Protein AF-A0AAV7IWN3-F1 (afdb_monomer_lite)

pLDDT: mean 72.33, std 17.69, range [32.44, 98.56]

Organism: Cotesia glomerata (NCBI:txid32391)

Sequence (329 aa):
MGDSEKKKQEDALGTITQPAKCRACYHVMLSSDIVHCIKCSSGYHPLCAKNAGKLTNGAIQKCCGPKKNATVDDIKELLGRLRADINIDLQKTAENLRGSFEEATAKLGARIGAVEEKNTLIEKKVDDCQKNLEICTDSINVIGKKMQSLTSTEPNSQYACILAEVEERENRRKNVMVFDLAESTAATNAERVAHDNKAISNICAALDLSSAGFRSYRIELCADAGVLTLEERRSCAAILFVKNLFRGFVDCSKMLETVPINVPSRINRTKLLLRPKVSRTNFSQSSPLHRLIAVCNQIDQNGNCEVDILAYNQPLTSGVLASMITQYR

Radius of gyration: 53.12 Å; chains: 1; bounding box: 106×38×157 Å

Secondary structure (DSSP, 8-state):
--HHHHHHHHHTS----SPPBPTTT-PBPB-SSSEE-TTT--EE-TTTTTTTT-EETTEE-------TT--HHHHHHHHHHHHHHHHHHHHHHHHHHHHHHHHHHHHHHHHHHHHHHHHHHHHHHHHHHHHHHHHHHHHHHHHHHHHHHHHHS---HHHHHHHHHHHHHHHHTTPPP--SPPPP--SSHHHHHHHHHHHHHHHHHHTT--TTHHHHHHHHHHHHTT---HHHHHHHHHHHHHHHHHTT----HHHHHHS-EE--SS--SS--S-EEPPPSSHHHHTSHHHHHHHHHHHHHHTS-----TTGGGS--SSTTHHHHHHT--

Structure (mmCIF, N/CA/C/O backbone):
data_AF-A0AAV7IWN3-F1
#
_entry.id   AF-A0AAV7IWN3-F1
#
loop_
_atom_site.group_PDB
_atom_site.id
_atom_site.type_symbol
_atom_site.label_atom_id
_atom_site.label_alt_id
_atom_site.label_comp_id
_atom_site.label_asym_id
_atom_site.label_entity_id
_atom_site.label_seq_id
_atom_site.pdbx_PDB_ins_code
_atom_site.Cartn_x
_atom_site.Cartn_y
_atom_site.Cartn_z
_atom_site.occupancy
_atom_site.B_iso_or_equiv
_atom_site.auth_seq_id
_atom_site.auth_comp_id
_atom_site.auth_asym_id
_atom_site.auth_atom_id
_atom_site.pdbx_PDB_model_num
ATOM 1 N N . MET A 1 1 ? 9.557 2.034 -30.055 1.00 50.44 1 MET A N 1
ATOM 2 C CA . MET A 1 1 ? 10.070 1.942 -31.436 1.00 50.44 1 MET A CA 1
ATOM 3 C C . MET A 1 1 ? 8.857 1.837 -32.328 1.00 50.44 1 MET A C 1
ATOM 5 O O . MET A 1 1 ? 8.239 0.782 -32.375 1.00 50.44 1 MET A O 1
ATOM 9 N N . GLY A 1 2 ? 8.408 2.985 -32.831 1.00 45.12 2 GLY A N 1
ATOM 10 C CA . GLY A 1 2 ? 7.169 3.103 -33.594 1.00 45.12 2 GLY A CA 1
ATOM 11 C C . GLY A 1 2 ? 7.413 2.826 -35.072 1.00 45.12 2 GLY A C 1
ATOM 12 O O . GLY A 1 2 ? 8.516 3.043 -35.571 1.00 45.12 2 GLY A O 1
ATOM 13 N N . ASP A 1 3 ? 6.368 2.386 -35.767 1.00 50.53 3 ASP A N 1
ATOM 14 C CA . ASP A 1 3 ? 6.363 2.005 -37.187 1.00 50.53 3 ASP A CA 1
ATOM 15 C C . ASP A 1 3 ? 6.911 3.078 -38.156 1.00 50.53 3 ASP A C 1
ATOM 17 O O . ASP A 1 3 ? 7.172 2.795 -39.325 1.00 50.53 3 ASP A O 1
ATOM 21 N N . SER A 1 4 ? 7.152 4.306 -37.684 1.00 51.62 4 SER A N 1
ATOM 22 C CA . SER A 1 4 ? 7.757 5.393 -38.455 1.00 51.62 4 SER A CA 1
ATOM 23 C C . SER A 1 4 ? 9.265 5.237 -38.703 1.00 51.62 4 SER A C 1
ATOM 25 O O . SER A 1 4 ? 9.754 5.741 -39.713 1.00 51.62 4 SER A O 1
ATOM 27 N N . GLU A 1 5 ? 10.010 4.533 -37.843 1.00 53.16 5 GLU A N 1
ATOM 28 C CA . GLU A 1 5 ? 11.461 4.329 -38.028 1.00 53.16 5 GLU A CA 1
ATOM 29 C C . GLU A 1 5 ? 11.769 3.190 -39.010 1.00 53.16 5 GLU A C 1
ATOM 31 O O . GLU A 1 5 ? 12.707 3.298 -39.798 1.00 53.16 5 GLU A O 1
ATOM 36 N N . LYS A 1 6 ? 10.919 2.154 -39.059 1.00 54.50 6 LYS A N 1
ATOM 37 C CA . LYS A 1 6 ? 11.032 1.062 -40.043 1.00 54.50 6 LYS A CA 1
ATOM 38 C C . LYS A 1 6 ? 10.882 1.563 -41.481 1.00 54.50 6 LYS A C 1
ATOM 40 O O . LYS A 1 6 ? 11.629 1.143 -42.357 1.00 54.50 6 LYS A O 1
ATOM 45 N N . LYS A 1 7 ? 9.980 2.524 -41.704 1.00 53.34 7 LYS A N 1
ATOM 46 C CA . LYS A 1 7 ? 9.720 3.084 -43.037 1.00 53.34 7 LYS A CA 1
ATOM 47 C C . LYS A 1 7 ? 10.891 3.918 -43.576 1.00 53.34 7 LYS A C 1
ATOM 49 O O . LYS A 1 7 ? 11.151 3.909 -44.769 1.00 53.34 7 LYS A O 1
ATOM 54 N N . LYS A 1 8 ? 11.655 4.582 -42.698 1.00 52.34 8 LYS A N 1
ATOM 55 C CA . LYS A 1 8 ? 12.836 5.368 -43.103 1.00 52.34 8 LYS A CA 1
ATOM 56 C C . LYS A 1 8 ? 14.074 4.517 -43.401 1.00 52.34 8 LYS A C 1
ATOM 58 O O . LYS A 1 8 ? 14.924 4.960 -44.166 1.00 52.34 8 LYS A O 1
ATOM 63 N N . GLN A 1 9 ? 14.185 3.315 -42.830 1.00 49.19 9 GLN A N 1
ATOM 64 C CA . GLN A 1 9 ? 15.266 2.382 -43.172 1.00 49.19 9 GLN A CA 1
ATOM 65 C C . GLN A 1 9 ? 15.054 1.703 -44.533 1.00 49.19 9 GLN A C 1
ATOM 67 O O . GLN A 1 9 ? 16.035 1.430 -45.220 1.00 49.19 9 GLN A O 1
ATOM 72 N N . GLU A 1 10 ? 13.805 1.491 -44.959 1.00 48.50 10 GLU A N 1
ATOM 73 C CA . GLU A 1 10 ? 13.501 0.973 -46.303 1.00 48.50 10 GLU A CA 1
ATOM 74 C C . GLU A 1 10 ? 13.765 2.012 -47.408 1.00 48.50 10 GLU A C 1
ATOM 76 O O . GLU A 1 10 ? 14.232 1.646 -48.483 1.00 48.50 10 GLU A O 1
ATOM 81 N N . ASP A 1 11 ? 13.589 3.307 -47.125 1.00 48.88 11 ASP A N 1
ATOM 82 C CA . ASP A 1 11 ? 13.829 4.384 -48.100 1.00 48.88 11 ASP A CA 1
ATOM 83 C C . ASP A 1 11 ? 15.324 4.758 -48.275 1.00 48.88 11 ASP A C 1
ATOM 85 O O . ASP A 1 11 ? 15.688 5.437 -49.237 1.00 48.88 11 ASP A O 1
ATOM 89 N N . ALA A 1 12 ? 16.217 4.314 -47.378 1.00 45.62 12 ALA A N 1
ATOM 90 C CA . ALA A 1 12 ? 17.657 4.619 -47.433 1.00 45.62 12 ALA A CA 1
ATOM 91 C C . ALA A 1 12 ? 18.484 3.605 -48.253 1.00 45.62 12 ALA A C 1
ATOM 93 O O . ALA A 1 12 ? 19.615 3.898 -48.653 1.00 45.62 12 ALA A O 1
ATOM 94 N N . LEU A 1 13 ? 17.923 2.431 -48.559 1.00 41.06 13 LEU A N 1
ATOM 95 C CA . LEU A 1 13 ? 18.475 1.488 -49.533 1.00 41.06 13 LEU A CA 1
ATOM 96 C C . LEU A 1 13 ? 17.997 1.902 -50.925 1.00 41.06 13 LEU A C 1
ATOM 98 O O . LEU A 1 13 ? 16.996 1.410 -51.438 1.00 41.06 13 LEU A O 1
ATOM 102 N N . GLY A 1 14 ? 18.723 2.856 -51.510 1.00 41.44 14 GLY A N 1
ATOM 103 C CA . GLY A 1 14 ? 18.455 3.421 -52.826 1.00 41.44 14 GLY A CA 1
ATOM 104 C C . GLY A 1 14 ? 17.985 2.382 -53.845 1.00 41.44 14 GLY A C 1
ATOM 105 O O . GLY A 1 14 ? 18.717 1.476 -54.239 1.00 41.44 14 GLY A O 1
ATOM 106 N N . THR A 1 15 ? 16.748 2.571 -54.292 1.00 42.25 15 THR A N 1
ATOM 107 C CA . THR A 1 15 ? 16.116 1.990 -55.475 1.00 42.25 15 THR A CA 1
ATOM 108 C C . THR A 1 15 ? 17.090 1.887 -56.659 1.00 42.25 15 THR A C 1
ATOM 110 O O . THR A 1 15 ? 17.228 2.812 -57.457 1.00 42.25 15 THR A O 1
ATOM 113 N N . ILE A 1 16 ? 17.711 0.719 -56.839 1.00 46.91 16 ILE A N 1
ATOM 114 C CA . ILE A 1 16 ? 18.103 0.212 -58.160 1.00 46.91 16 ILE A CA 1
ATOM 115 C C . ILE A 1 16 ? 17.002 -0.765 -58.583 1.00 46.91 16 ILE A C 1
ATOM 117 O O . ILE A 1 16 ? 17.181 -1.977 -58.561 1.00 46.91 16 ILE A O 1
ATOM 121 N N . THR A 1 17 ? 15.808 -0.266 -58.903 1.00 43.00 17 THR A N 1
ATOM 122 C CA . THR A 1 17 ? 14.657 -1.128 -59.242 1.00 43.00 17 THR A CA 1
ATOM 123 C C . THR A 1 17 ? 14.077 -0.825 -60.612 1.00 43.00 17 THR A C 1
ATOM 125 O O . THR A 1 17 ? 12.871 -0.884 -60.834 1.00 43.00 17 THR A O 1
ATOM 128 N N . GLN A 1 18 ? 14.949 -0.605 -61.593 1.00 52.56 18 GLN A N 1
ATOM 129 C CA . GLN A 1 18 ? 14.633 -1.114 -62.922 1.00 52.56 18 GLN A CA 1
ATOM 130 C C . GLN A 1 18 ? 15.734 -2.077 -63.353 1.00 52.56 18 GLN A C 1
ATOM 132 O O . GLN A 1 18 ? 16.863 -1.638 -63.586 1.00 52.56 18 GLN A O 1
ATOM 137 N N . PRO A 1 19 ? 15.445 -3.389 -63.443 1.00 57.81 19 PRO A N 1
ATOM 138 C CA . PRO A 1 19 ? 16.420 -4.324 -63.965 1.00 57.81 19 PRO A CA 1
ATOM 139 C C . PRO A 1 19 ? 16.749 -3.918 -65.399 1.00 57.81 19 PRO A C 1
ATOM 141 O O . PRO A 1 19 ? 15.850 -3.652 -66.205 1.00 57.81 19 PRO A O 1
ATOM 144 N N . ALA A 1 20 ? 18.041 -3.844 -65.713 1.00 60.12 20 ALA A N 1
ATOM 145 C CA . ALA A 1 20 ? 18.487 -3.518 -67.057 1.00 60.12 20 ALA A CA 1
ATOM 146 C C . ALA A 1 20 ? 17.821 -4.487 -68.050 1.00 60.12 20 ALA A C 1
ATOM 148 O O . ALA A 1 20 ? 17.917 -5.705 -67.900 1.00 60.12 20 ALA A O 1
ATOM 149 N N . LYS A 1 21 ? 17.111 -3.949 -69.047 1.00 62.22 21 LYS A N 1
ATOM 150 C CA . LYS A 1 21 ? 16.536 -4.738 -70.144 1.00 62.22 21 LYS A CA 1
ATOM 151 C C . LYS A 1 21 ? 17.544 -4.802 -71.283 1.00 62.22 21 LYS A C 1
ATOM 153 O O . LYS A 1 21 ? 18.118 -3.785 -71.673 1.00 62.22 21 LYS A O 1
ATOM 158 N N . CYS A 1 22 ? 17.760 -5.985 -71.844 1.00 58.34 22 CYS A N 1
ATOM 159 C CA . CYS A 1 22 ? 18.601 -6.129 -73.029 1.00 58.34 22 CYS A CA 1
ATOM 160 C C . CYS A 1 22 ? 17.961 -5.423 -74.230 1.00 58.34 22 CYS A C 1
ATOM 162 O O . CYS A 1 22 ? 16.809 -5.679 -74.549 1.00 58.34 22 CYS A O 1
ATOM 164 N N . ARG A 1 23 ? 18.698 -4.573 -74.948 1.00 61.56 23 ARG A N 1
ATOM 165 C CA . ARG A 1 23 ? 18.141 -3.830 -76.095 1.00 61.56 23 ARG A CA 1
ATOM 166 C C . ARG A 1 23 ? 17.832 -4.689 -77.322 1.00 61.56 23 ARG A C 1
ATOM 168 O O . ARG A 1 23 ? 17.007 -4.290 -78.130 1.00 61.56 23 ARG A O 1
ATOM 175 N N . ALA A 1 24 ? 18.468 -5.853 -77.454 1.00 58.56 24 ALA A N 1
ATOM 176 C CA . ALA A 1 24 ? 18.214 -6.773 -78.562 1.00 58.56 24 ALA A CA 1
ATOM 177 C C . ALA A 1 24 ? 16.994 -7.678 -78.308 1.00 58.56 24 ALA A C 1
ATOM 179 O O . ALA A 1 24 ? 16.244 -7.974 -79.230 1.00 58.56 24 ALA A O 1
ATOM 180 N N . CYS A 1 25 ? 16.805 -8.129 -77.060 1.00 64.44 25 CYS A N 1
ATOM 181 C CA . CYS A 1 25 ? 15.820 -9.156 -76.693 1.00 64.44 25 CYS A CA 1
ATOM 182 C C . CYS A 1 25 ? 14.701 -8.640 -75.750 1.00 64.44 25 CYS A C 1
ATOM 184 O O . CYS A 1 25 ? 13.767 -9.383 -75.464 1.00 64.44 25 CYS A O 1
ATOM 186 N N . TYR A 1 26 ? 14.813 -7.409 -75.227 1.00 63.09 26 TYR A N 1
ATOM 187 C CA . TYR A 1 26 ? 13.966 -6.740 -74.213 1.00 63.09 26 TYR A CA 1
ATOM 188 C C . TYR A 1 26 ? 13.740 -7.485 -72.881 1.00 63.09 26 TYR A C 1
ATOM 190 O O . TYR A 1 26 ? 12.987 -7.007 -72.030 1.00 63.09 26 TYR A O 1
ATOM 198 N N . HIS A 1 27 ? 14.435 -8.601 -72.638 1.00 66.62 27 HIS A N 1
ATOM 199 C CA . HIS A 1 27 ? 14.348 -9.351 -71.382 1.00 66.62 27 HIS A CA 1
ATOM 200 C C . HIS A 1 27 ? 15.166 -8.736 -70.236 1.00 66.62 27 HIS A C 1
ATOM 202 O O . HIS A 1 27 ? 16.212 -8.117 -70.452 1.00 66.62 27 HIS A O 1
ATOM 208 N N . VAL A 1 28 ? 14.657 -8.962 -69.020 1.00 54.91 28 VAL A N 1
ATOM 209 C CA . VAL A 1 28 ? 15.248 -8.640 -67.711 1.00 54.91 28 VAL A CA 1
ATOM 210 C C . VAL A 1 28 ? 16.588 -9.357 -67.563 1.00 54.91 28 VAL A C 1
ATOM 212 O O . VAL A 1 28 ? 16.653 -10.572 -67.752 1.00 54.91 28 VAL A O 1
ATOM 215 N N . MET A 1 29 ? 17.652 -8.619 -67.246 1.00 54.47 29 MET A N 1
ATOM 216 C CA . MET A 1 29 ? 18.969 -9.210 -67.021 1.00 54.47 29 MET A CA 1
ATOM 217 C C . MET A 1 29 ? 19.240 -9.432 -65.523 1.00 54.47 29 MET A C 1
ATOM 219 O O . MET A 1 29 ? 18.913 -8.578 -64.700 1.00 54.47 29 MET A O 1
ATOM 223 N N . LEU A 1 30 ? 19.817 -10.587 -65.178 1.00 49.19 30 LEU A N 1
ATOM 224 C CA . LEU A 1 30 ? 20.182 -10.966 -63.805 1.00 49.19 30 LEU A CA 1
ATOM 225 C C . LEU A 1 30 ? 21.527 -10.325 -63.422 1.00 49.19 30 LEU A C 1
ATOM 227 O O . LEU A 1 30 ? 22.449 -10.306 -64.239 1.00 49.19 30 LEU A O 1
ATOM 231 N N . SER A 1 31 ? 21.643 -9.793 -62.200 1.00 49.12 31 SER A N 1
ATOM 232 C CA . SER A 1 31 ? 22.858 -9.119 -61.726 1.00 49.12 31 SER A CA 1
ATOM 233 C C . SER A 1 31 ? 23.827 -10.090 -61.042 1.00 49.12 31 SER A C 1
ATOM 235 O O . SER A 1 31 ? 23.690 -10.398 -59.860 1.00 49.12 31 SER A O 1
ATOM 237 N N . SER A 1 32 ? 24.839 -10.519 -61.782 1.00 55.34 32 SER A N 1
ATOM 238 C CA . SER A 1 32 ? 26.178 -10.811 -61.256 1.00 55.34 32 SER A CA 1
ATOM 239 C C . SER A 1 32 ? 27.186 -9.971 -62.058 1.00 55.34 32 SER A C 1
ATOM 241 O O . SER A 1 32 ? 26.771 -9.233 -62.958 1.00 55.34 32 SER A O 1
ATOM 243 N N . ASP A 1 33 ? 28.486 -10.042 -61.750 1.00 52.56 33 ASP A N 1
ATOM 244 C CA . ASP A 1 33 ? 29.555 -9.216 -62.360 1.00 52.56 33 ASP A CA 1
ATOM 245 C C . ASP A 1 33 ? 29.545 -9.184 -63.905 1.00 52.56 33 ASP A C 1
ATOM 247 O O . ASP A 1 33 ? 30.092 -8.273 -64.535 1.00 52.56 33 ASP A O 1
ATOM 251 N N . ILE A 1 34 ? 28.863 -10.150 -64.531 1.00 57.56 34 ILE A N 1
ATOM 252 C CA . ILE A 1 34 ? 28.555 -10.177 -65.956 1.00 57.56 34 ILE A CA 1
ATOM 253 C C . ILE A 1 34 ? 27.040 -10.337 -66.139 1.00 57.56 34 ILE A C 1
ATOM 255 O O . ILE A 1 34 ? 26.444 -11.366 -65.825 1.00 57.56 34 ILE A O 1
ATOM 259 N N . VAL A 1 35 ? 26.415 -9.335 -66.742 1.00 60.28 35 VAL A N 1
ATOM 260 C CA . VAL A 1 35 ? 24.978 -9.284 -67.003 1.00 60.28 35 VAL A CA 1
ATOM 261 C C . VAL A 1 35 ? 24.664 -10.112 -68.255 1.00 60.28 35 VAL A C 1
ATOM 263 O O . VAL A 1 35 ? 25.090 -9.745 -69.349 1.00 60.28 35 VAL A O 1
ATOM 266 N N . HIS A 1 36 ? 23.937 -11.224 -68.125 1.00 60.12 36 HIS A N 1
ATOM 267 C CA . HIS A 1 36 ? 23.576 -12.100 -69.255 1.00 60.12 36 HIS A CA 1
ATOM 268 C C . HIS A 1 36 ? 22.109 -11.872 -69.687 1.00 60.12 36 HIS A C 1
ATOM 270 O O . HIS A 1 36 ? 21.210 -11.931 -68.844 1.00 60.12 36 HIS A O 1
ATOM 276 N N . CYS A 1 37 ? 21.819 -11.657 -70.987 1.00 59.56 37 CYS A N 1
ATOM 277 C CA . CYS A 1 37 ? 20.426 -11.789 -71.479 1.00 59.56 37 CYS A CA 1
ATOM 278 C C . CYS A 1 37 ? 20.065 -13.277 -71.495 1.00 59.56 37 CYS A C 1
ATOM 280 O O . CYS A 1 37 ? 20.662 -14.050 -72.240 1.00 59.56 37 CYS A O 1
ATOM 282 N N . ILE A 1 38 ? 19.027 -13.648 -70.742 1.00 59.81 38 ILE A N 1
ATOM 283 C CA . ILE A 1 38 ? 18.506 -15.023 -70.638 1.00 59.81 38 ILE A CA 1
ATOM 284 C C . ILE A 1 38 ? 18.161 -15.619 -72.017 1.00 59.81 38 ILE A C 1
ATOM 286 O O . ILE A 1 38 ? 18.291 -16.818 -72.226 1.00 59.81 38 ILE A O 1
ATOM 290 N N . LYS A 1 39 ? 17.736 -14.785 -72.975 1.00 59.53 39 LYS A N 1
ATOM 291 C CA . LYS A 1 39 ? 17.233 -15.237 -74.280 1.00 59.53 39 LYS A CA 1
ATOM 292 C C . LYS A 1 39 ? 18.297 -15.344 -75.379 1.00 59.53 39 LYS A C 1
ATOM 294 O O . LYS A 1 39 ? 18.163 -16.188 -76.253 1.00 59.53 39 LYS A O 1
ATOM 299 N N . CYS A 1 40 ? 19.320 -14.488 -75.377 1.00 64.00 40 CYS A N 1
ATOM 300 C CA . CYS A 1 40 ? 20.367 -14.490 -76.412 1.00 64.00 40 CYS A CA 1
ATOM 301 C C . CYS A 1 40 ? 21.758 -14.856 -75.878 1.00 64.00 40 CYS A C 1
ATOM 303 O O . CYS A 1 40 ? 22.741 -14.726 -76.607 1.00 64.00 40 CYS A O 1
ATOM 305 N N . SER A 1 41 ? 21.848 -15.245 -74.603 1.00 63.03 41 SER A N 1
ATOM 306 C CA . SER A 1 41 ? 23.073 -15.650 -73.897 1.00 63.03 41 SER A CA 1
ATOM 307 C C . SER A 1 41 ? 24.232 -14.651 -73.990 1.00 63.03 41 SER A C 1
ATOM 309 O O . SER A 1 41 ? 25.382 -14.989 -73.724 1.00 63.03 41 SER A O 1
ATOM 311 N N . SER A 1 42 ? 23.955 -13.405 -74.378 1.00 62.19 42 SER A N 1
ATOM 312 C CA . SER A 1 42 ? 24.981 -12.384 -74.555 1.00 62.19 42 SER A CA 1
ATOM 313 C C . SER A 1 42 ? 25.299 -11.757 -73.199 1.00 62.19 42 SER A C 1
ATOM 315 O O . SER A 1 42 ? 24.426 -11.135 -72.589 1.00 62.19 42 SER A O 1
ATOM 317 N N . GLY A 1 43 ? 26.532 -11.968 -72.730 1.00 59.69 43 GLY A N 1
ATOM 318 C CA . GLY A 1 43 ? 27.073 -11.392 -71.501 1.00 59.69 43 GLY A CA 1
ATOM 319 C C . GLY A 1 43 ? 27.682 -10.008 -71.735 1.00 59.69 43 GLY A C 1
ATOM 320 O O . GLY A 1 43 ? 28.439 -9.807 -72.689 1.00 59.69 43 GLY A O 1
ATOM 321 N N . TYR A 1 44 ? 27.372 -9.051 -70.863 1.00 61.38 44 TYR A N 1
ATOM 322 C CA . TYR A 1 44 ? 27.928 -7.699 -70.891 1.00 61.38 44 TYR A CA 1
ATOM 323 C C . TYR A 1 44 ? 28.354 -7.265 -69.489 1.00 61.38 44 TYR A C 1
ATOM 325 O O . TYR A 1 44 ? 27.648 -7.509 -68.514 1.00 61.38 44 TYR A O 1
ATOM 333 N N . HIS A 1 45 ? 29.476 -6.554 -69.379 1.00 60.53 45 HIS A N 1
ATOM 334 C CA . HIS A 1 45 ? 29.801 -5.851 -68.139 1.00 60.53 45 HIS A CA 1
ATOM 335 C C . HIS A 1 45 ? 28.753 -4.751 -67.882 1.00 60.53 45 HIS A C 1
ATOM 337 O O . HIS A 1 45 ? 28.375 -4.061 -68.839 1.00 60.53 45 HIS A O 1
ATOM 343 N N . PRO A 1 46 ? 28.325 -4.514 -66.627 1.00 59.47 46 PRO A N 1
ATOM 344 C CA . PRO A 1 46 ? 27.382 -3.444 -66.281 1.00 59.47 46 PRO A CA 1
ATOM 345 C C . PRO A 1 46 ? 27.782 -2.071 -66.852 1.00 59.47 46 PRO A C 1
ATOM 347 O O . PRO A 1 46 ? 26.940 -1.318 -67.337 1.00 59.47 46 PRO A O 1
ATOM 350 N N . LEU A 1 47 ? 29.088 -1.780 -66.900 1.00 58.75 47 LEU A N 1
ATOM 351 C CA . LEU A 1 47 ? 29.645 -0.553 -67.484 1.00 58.75 47 LEU A CA 1
ATOM 352 C C . LEU A 1 47 ? 29.516 -0.491 -69.018 1.00 58.75 47 LEU A C 1
ATOM 354 O O . LEU A 1 47 ? 29.280 0.579 -69.578 1.00 58.75 47 LEU A O 1
ATOM 358 N N . CYS A 1 48 ? 29.612 -1.630 -69.712 1.00 60.75 48 CYS A N 1
ATOM 359 C CA . CYS A 1 48 ? 29.425 -1.712 -71.165 1.00 60.75 48 CYS A CA 1
ATOM 360 C C . CYS A 1 48 ? 27.924 -1.816 -71.546 1.00 60.75 48 CYS A C 1
ATOM 362 O O . CYS A 1 48 ? 27.585 -1.666 -72.722 1.00 60.75 48 CYS A O 1
ATOM 364 N N . ALA A 1 49 ? 27.004 -2.001 -70.585 1.00 62.69 49 ALA A N 1
ATOM 365 C CA . ALA A 1 49 ? 25.571 -2.211 -70.834 1.00 62.69 49 ALA A CA 1
ATOM 366 C C . ALA A 1 49 ? 24.869 -1.029 -71.536 1.00 62.69 49 ALA A C 1
ATOM 368 O O . ALA A 1 49 ? 23.949 -1.246 -72.322 1.00 62.69 49 ALA A O 1
ATOM 369 N N . LYS A 1 50 ? 25.320 0.221 -71.331 1.00 60.94 50 LYS A N 1
ATOM 370 C CA . LYS A 1 50 ? 24.756 1.402 -72.030 1.00 60.94 50 LYS A CA 1
ATOM 371 C C . LYS A 1 50 ? 25.006 1.387 -73.548 1.00 60.94 50 LYS A C 1
ATOM 373 O O . LYS A 1 50 ? 24.237 1.994 -74.299 1.00 60.94 50 LYS A O 1
ATOM 378 N N . ASN A 1 51 ? 26.061 0.701 -73.993 1.00 57.53 51 ASN A N 1
ATOM 379 C CA . ASN A 1 51 ? 26.456 0.590 -75.403 1.00 57.53 51 ASN A CA 1
ATOM 380 C C . ASN A 1 51 ? 26.239 -0.816 -75.988 1.00 57.53 51 ASN A C 1
ATOM 382 O O . ASN A 1 51 ? 26.223 -0.973 -77.207 1.00 57.53 51 ASN A O 1
ATOM 386 N N . ALA A 1 52 ? 26.018 -1.819 -75.138 1.00 55.31 52 ALA A N 1
ATOM 387 C CA . ALA A 1 52 ? 25.651 -3.172 -75.526 1.00 55.31 52 ALA A CA 1
ATOM 388 C C . ALA A 1 52 ? 24.411 -3.180 -76.439 1.00 55.31 52 ALA A C 1
ATOM 390 O O . ALA A 1 52 ? 23.360 -2.632 -76.099 1.00 55.31 52 ALA A O 1
ATOM 391 N N . GLY A 1 53 ? 24.536 -3.805 -77.611 1.00 53.44 53 GLY A N 1
ATOM 392 C CA . GLY A 1 53 ? 23.438 -3.933 -78.574 1.00 53.44 53 GLY A CA 1
ATOM 393 C C . GLY A 1 53 ? 23.266 -2.756 -79.538 1.00 53.44 53 GLY A C 1
ATOM 394 O O . GLY A 1 53 ? 22.363 -2.809 -80.369 1.00 53.44 53 GLY A O 1
ATOM 395 N N . LYS A 1 54 ? 24.109 -1.712 -79.485 1.00 59.72 54 LYS A N 1
ATOM 396 C CA . LYS A 1 54 ? 24.163 -0.741 -80.589 1.00 59.72 54 LYS A CA 1
ATOM 397 C C . LYS A 1 54 ? 24.736 -1.428 -81.832 1.00 59.72 54 LYS A C 1
ATOM 399 O O . LYS A 1 54 ? 25.785 -2.071 -81.767 1.00 59.72 54 LYS A O 1
ATOM 404 N N . LEU A 1 55 ? 24.023 -1.294 -82.948 1.00 52.69 55 LEU A N 1
ATOM 405 C CA . LEU A 1 55 ? 24.519 -1.637 -84.275 1.00 52.69 55 LEU A CA 1
ATOM 406 C C . LEU A 1 55 ? 25.378 -0.472 -84.761 1.00 52.69 55 LEU A C 1
ATOM 408 O O . LEU A 1 55 ? 24.864 0.606 -85.050 1.00 52.69 55 LEU A O 1
ATOM 412 N N . THR A 1 56 ? 26.683 -0.686 -84.841 1.00 57.19 56 THR A N 1
ATOM 413 C CA . THR A 1 56 ? 27.609 0.215 -85.529 1.00 57.19 56 THR A CA 1
ATOM 414 C C . THR A 1 56 ? 28.113 -0.522 -86.762 1.00 57.19 56 THR A C 1
ATOM 416 O O . THR A 1 56 ? 28.665 -1.613 -86.658 1.00 57.19 56 THR A O 1
ATOM 419 N N . ASN A 1 57 ? 27.853 0.037 -87.947 1.00 55.75 57 ASN A N 1
ATOM 420 C CA . ASN A 1 57 ? 28.214 -0.552 -89.244 1.00 55.75 57 ASN A CA 1
ATOM 421 C C . ASN A 1 57 ? 27.714 -1.999 -89.445 1.00 55.75 57 ASN A C 1
ATOM 423 O O . ASN A 1 57 ? 28.454 -2.864 -89.902 1.00 55.75 57 ASN A O 1
ATOM 427 N N . GLY A 1 58 ? 26.461 -2.282 -89.073 1.00 63.19 58 GLY A N 1
ATOM 428 C CA . GLY A 1 58 ? 25.825 -3.585 -89.323 1.00 63.19 58 GLY A CA 1
ATOM 429 C C . GLY A 1 58 ? 26.271 -4.732 -88.405 1.00 63.19 58 GLY A C 1
ATOM 430 O O . GLY A 1 58 ? 25.736 -5.831 -88.522 1.00 63.19 58 GLY A O 1
ATOM 431 N N . ALA A 1 59 ? 27.185 -4.492 -87.460 1.00 55.62 59 ALA A N 1
ATOM 432 C CA . ALA A 1 59 ? 27.608 -5.478 -86.469 1.00 55.62 59 ALA A CA 1
ATOM 433 C C . ALA A 1 59 ? 27.169 -5.073 -85.053 1.00 55.62 59 ALA A C 1
ATOM 435 O O . ALA A 1 59 ? 27.223 -3.901 -84.674 1.00 55.62 59 ALA A O 1
ATOM 436 N N . ILE A 1 60 ? 26.735 -6.051 -84.250 1.00 58.44 60 ILE A N 1
ATOM 437 C CA . ILE A 1 60 ? 26.441 -5.835 -82.828 1.00 58.44 60 ILE A CA 1
ATOM 438 C C . ILE A 1 60 ? 27.762 -5.548 -82.118 1.00 58.44 60 ILE A C 1
ATOM 440 O O . ILE A 1 60 ? 28.661 -6.394 -82.109 1.00 58.44 60 ILE A O 1
ATOM 444 N N . GLN A 1 61 ? 27.868 -4.378 -81.488 1.00 56.16 61 GLN A N 1
ATOM 445 C CA . GLN A 1 61 ? 29.036 -4.027 -80.693 1.00 56.16 61 GLN A CA 1
ATOM 446 C C . GLN A 1 61 ? 29.145 -5.001 -79.506 1.00 56.16 61 GLN A C 1
ATOM 448 O O . GLN A 1 61 ? 28.365 -4.941 -78.548 1.00 56.16 61 GLN A O 1
ATOM 453 N N . LYS A 1 62 ? 30.078 -5.960 -79.601 1.00 56.25 62 LYS A N 1
ATOM 454 C CA . LYS A 1 62 ? 30.402 -6.883 -78.507 1.00 56.25 62 LYS A CA 1
ATOM 455 C C . LYS A 1 62 ? 30.881 -6.062 -77.312 1.00 56.25 62 LYS A C 1
ATOM 457 O O . LYS A 1 62 ? 31.497 -5.010 -77.491 1.00 56.25 62 LYS A O 1
ATOM 462 N N . CYS A 1 63 ? 30.570 -6.536 -76.102 1.00 59.09 63 CYS A N 1
ATOM 463 C CA . CYS A 1 63 ? 31.099 -5.967 -74.867 1.00 59.09 63 CYS A CA 1
ATOM 464 C C . CYS A 1 63 ? 32.590 -5.685 -75.053 1.00 59.09 63 CYS A C 1
ATOM 466 O O . CYS A 1 63 ? 33.291 -6.499 -75.658 1.00 59.09 63 CYS A O 1
ATOM 468 N N . CYS A 1 64 ? 33.050 -4.549 -74.534 1.00 55.50 64 CYS A N 1
ATOM 469 C CA . CYS A 1 64 ? 34.453 -4.307 -74.270 1.00 55.50 64 CYS A CA 1
ATOM 470 C C . CYS A 1 64 ? 34.949 -5.490 -73.426 1.00 55.50 64 CYS A C 1
ATOM 472 O O . CYS A 1 64 ? 34.807 -5.486 -72.204 1.00 55.50 64 CYS A O 1
ATOM 474 N N . GLY A 1 65 ? 35.413 -6.566 -74.069 1.00 55.31 65 GLY A N 1
ATOM 475 C CA . GLY A 1 65 ? 36.141 -7.620 -73.385 1.00 55.31 65 GLY A CA 1
ATOM 476 C C . GLY A 1 65 ? 37.308 -6.962 -72.653 1.00 55.31 65 GLY A C 1
ATOM 477 O O . GLY A 1 65 ? 37.664 -5.829 -73.009 1.00 55.31 65 GLY A O 1
ATOM 478 N N . PRO A 1 66 ? 37.895 -7.615 -71.637 1.00 52.31 66 PRO A N 1
ATOM 479 C CA . PRO A 1 66 ? 39.108 -7.091 -71.019 1.00 52.31 66 PRO A CA 1
ATOM 480 C C . PRO A 1 66 ? 40.038 -6.667 -72.152 1.00 52.31 66 PRO A C 1
ATOM 482 O O . PRO A 1 66 ? 40.278 -7.466 -73.066 1.00 52.31 66 PRO A O 1
ATOM 485 N N . LYS A 1 67 ? 40.425 -5.379 -72.183 1.00 53.97 67 LYS A N 1
ATOM 486 C CA . LYS A 1 67 ? 41.360 -4.875 -73.192 1.00 53.97 67 LYS A CA 1
ATOM 487 C C . LYS A 1 67 ? 42.500 -5.886 -73.183 1.00 53.97 67 LYS A C 1
ATOM 489 O O . LYS A 1 67 ? 43.167 -6.021 -72.162 1.00 53.97 67 LYS A O 1
ATOM 494 N N . LYS A 1 68 ? 42.685 -6.643 -74.272 1.00 55.31 68 LYS A N 1
ATOM 495 C CA . LYS A 1 68 ? 43.700 -7.711 -74.311 1.00 55.31 68 LYS A CA 1
ATOM 496 C C . LYS A 1 68 ? 45.111 -7.169 -74.032 1.00 55.31 68 LYS A C 1
ATOM 498 O O . LYS A 1 68 ? 45.984 -7.943 -73.677 1.00 55.31 68 LYS A O 1
ATOM 503 N N . ASN A 1 69 ? 45.271 -5.844 -74.103 1.00 61.50 69 ASN A N 1
ATOM 504 C CA . ASN A 1 69 ? 46.464 -5.086 -73.760 1.00 61.50 69 ASN A CA 1
ATOM 505 C C . ASN A 1 69 ? 46.121 -3.961 -72.759 1.00 61.50 69 ASN A C 1
ATOM 507 O O . ASN A 1 69 ? 46.325 -2.789 -73.070 1.00 61.50 69 ASN A O 1
ATOM 511 N N . ALA A 1 70 ? 45.518 -4.274 -71.605 1.00 66.25 70 ALA A N 1
ATOM 512 C CA . ALA A 1 70 ? 45.463 -3.303 -70.510 1.00 66.25 70 ALA A CA 1
ATOM 513 C C . ALA A 1 70 ? 46.907 -2.944 -70.141 1.00 66.25 70 ALA A C 1
ATOM 515 O O . ALA A 1 70 ? 47.707 -3.828 -69.823 1.00 66.25 70 ALA A O 1
ATOM 516 N N . THR A 1 71 ? 47.267 -1.670 -70.263 1.00 82.81 71 THR A N 1
ATOM 517 C CA . THR A 1 71 ? 48.616 -1.238 -69.901 1.00 82.81 71 THR A CA 1
ATOM 518 C C . THR A 1 71 ? 48.770 -1.297 -68.383 1.00 82.81 71 THR A C 1
ATOM 520 O O . THR A 1 71 ? 47.792 -1.295 -67.632 1.00 82.81 71 THR A O 1
ATOM 523 N N . VAL A 1 72 ? 50.012 -1.330 -67.899 1.00 83.94 72 VAL A N 1
ATOM 524 C CA . VAL A 1 72 ? 50.293 -1.209 -66.458 1.00 83.94 72 VAL A CA 1
ATOM 525 C C . VAL A 1 72 ? 49.647 0.061 -65.880 1.00 83.94 72 VAL A C 1
ATOM 527 O O . VAL A 1 72 ? 49.210 0.056 -64.730 1.00 83.94 72 VAL A O 1
ATOM 530 N N . ASP A 1 73 ? 49.526 1.119 -66.682 1.00 84.69 73 ASP A N 1
ATOM 531 C CA . ASP A 1 73 ? 48.901 2.378 -66.278 1.00 84.69 73 ASP A CA 1
ATOM 532 C C . ASP A 1 73 ? 47.374 2.270 -66.146 1.00 84.69 73 ASP A C 1
ATOM 534 O O . ASP A 1 73 ? 46.835 2.755 -65.153 1.00 84.69 73 ASP A O 1
ATOM 538 N N . ASP A 1 74 ? 46.690 1.548 -67.047 1.00 80.81 74 ASP A N 1
ATOM 539 C CA . ASP A 1 74 ? 45.252 1.248 -66.913 1.00 80.81 74 ASP A CA 1
ATOM 540 C C . ASP A 1 74 ? 44.970 0.496 -65.586 1.00 80.81 74 ASP A C 1
ATOM 542 O O . ASP A 1 74 ? 43.991 0.773 -64.888 1.00 80.81 74 ASP A O 1
ATOM 546 N N . ILE A 1 75 ? 45.845 -0.447 -65.203 1.00 82.38 75 ILE A N 1
ATOM 547 C CA . ILE A 1 75 ? 45.724 -1.208 -63.944 1.00 82.38 75 ILE A CA 1
ATOM 548 C C . ILE A 1 75 ? 45.981 -0.305 -62.731 1.00 82.38 75 ILE A C 1
ATOM 550 O O . ILE A 1 75 ? 45.244 -0.376 -61.746 1.00 82.38 75 ILE A O 1
ATOM 554 N N . LYS A 1 76 ? 47.002 0.558 -62.786 1.00 88.56 76 LYS A N 1
ATOM 555 C CA . LYS A 1 76 ? 47.293 1.523 -61.713 1.00 88.56 76 LYS A CA 1
ATOM 556 C C . LYS A 1 76 ? 46.137 2.494 -61.497 1.00 88.56 76 LYS A C 1
ATOM 558 O O . LYS A 1 76 ? 45.799 2.768 -60.348 1.00 88.56 76 LYS A O 1
ATOM 563 N N . GLU A 1 77 ? 45.520 2.983 -62.571 1.00 89.19 77 GLU A N 1
ATOM 564 C CA . GLU A 1 77 ? 44.357 3.866 -62.479 1.00 89.19 77 GLU A CA 1
ATOM 565 C C . GLU A 1 77 ? 43.169 3.149 -61.824 1.00 89.19 77 GLU A C 1
ATOM 567 O O . GLU A 1 77 ? 42.560 3.687 -60.897 1.00 89.19 77 GLU A O 1
ATOM 572 N N . LEU A 1 78 ? 42.877 1.912 -62.242 1.00 84.12 78 LEU A N 1
ATOM 573 C CA . LEU A 1 78 ? 41.812 1.103 -61.646 1.00 84.12 78 LEU A CA 1
ATOM 574 C C . LEU A 1 78 ? 42.057 0.850 -60.151 1.00 84.12 78 LEU A C 1
ATOM 576 O O . LEU A 1 78 ? 41.148 1.034 -59.344 1.00 84.12 78 LEU A O 1
ATOM 580 N N . LEU A 1 79 ? 43.281 0.470 -59.770 1.00 88.62 79 LEU A N 1
ATOM 581 C CA . LEU A 1 79 ? 43.658 0.270 -58.368 1.00 88.62 79 LEU A CA 1
ATOM 582 C C . LEU A 1 79 ? 43.579 1.572 -57.561 1.00 88.62 79 LEU A C 1
ATOM 584 O O . LEU A 1 79 ? 43.185 1.542 -56.396 1.00 88.62 79 LEU A O 1
ATOM 588 N N . GLY A 1 80 ? 43.921 2.709 -58.172 1.00 92.38 80 GLY A N 1
ATOM 589 C CA . GLY A 1 80 ? 43.775 4.032 -57.569 1.00 92.38 80 GLY A CA 1
ATOM 590 C C . GLY A 1 80 ? 42.317 4.370 -57.262 1.00 92.38 80 GLY A C 1
ATOM 591 O O . GLY A 1 80 ? 42.012 4.773 -56.140 1.00 92.38 80 GLY A O 1
ATOM 592 N N . ARG A 1 81 ? 41.410 4.134 -58.221 1.00 87.38 81 ARG A N 1
ATOM 593 C CA . ARG A 1 81 ? 39.960 4.311 -58.032 1.00 87.38 81 ARG A CA 1
ATOM 594 C C . ARG A 1 81 ? 39.410 3.366 -56.967 1.00 87.38 81 ARG A C 1
ATOM 596 O O . ARG A 1 81 ? 38.769 3.829 -56.036 1.00 87.38 81 ARG A O 1
ATOM 603 N N . LEU A 1 82 ? 39.751 2.076 -57.036 1.00 88.12 82 LEU A N 1
ATOM 604 C CA . LEU A 1 82 ? 39.307 1.084 -56.053 1.00 88.12 82 LEU A CA 1
ATOM 605 C C . LEU A 1 82 ? 39.757 1.452 -54.632 1.00 88.12 82 LEU A C 1
ATOM 607 O O . LEU A 1 82 ? 38.982 1.348 -53.687 1.00 88.12 82 LEU A O 1
ATOM 611 N N . ARG A 1 83 ? 41.001 1.918 -54.469 1.00 94.12 83 ARG A N 1
ATOM 612 C CA . ARG A 1 83 ? 41.505 2.386 -53.172 1.00 94.12 83 ARG A CA 1
ATOM 613 C C . ARG A 1 83 ? 40.750 3.623 -52.680 1.00 94.12 83 ARG A C 1
ATOM 615 O O . ARG A 1 83 ? 40.471 3.711 -51.488 1.00 94.12 83 ARG A O 1
ATOM 622 N N . ALA A 1 84 ? 40.439 4.568 -53.567 1.00 92.25 84 ALA A N 1
ATOM 623 C CA . ALA A 1 84 ? 39.657 5.750 -53.216 1.00 92.25 84 ALA A CA 1
ATOM 624 C C . ALA A 1 84 ? 38.234 5.373 -52.771 1.00 92.25 84 ALA A C 1
ATOM 626 O O . ALA A 1 84 ? 37.798 5.835 -51.721 1.00 92.25 84 ALA A O 1
ATOM 627 N N . ASP A 1 85 ? 37.563 4.482 -53.504 1.00 91.12 85 ASP A N 1
ATOM 628 C CA . ASP A 1 85 ? 36.216 4.005 -53.174 1.00 91.12 85 ASP A CA 1
ATOM 629 C C . ASP A 1 85 ? 36.198 3.271 -51.822 1.00 91.12 85 ASP A C 1
ATOM 631 O O . ASP A 1 85 ? 35.391 3.601 -50.955 1.00 91.12 85 ASP A O 1
ATOM 635 N N . ILE A 1 86 ? 37.159 2.366 -51.581 1.00 94.12 86 ILE A N 1
ATOM 636 C CA . ILE A 1 86 ? 37.310 1.680 -50.285 1.00 94.12 86 ILE A CA 1
ATOM 637 C C . ILE A 1 86 ? 37.521 2.687 -49.148 1.00 94.12 86 ILE A C 1
ATOM 639 O O . ILE A 1 86 ? 36.914 2.550 -48.089 1.00 94.12 86 ILE A O 1
ATOM 643 N N . ASN A 1 87 ? 38.360 3.709 -49.344 1.00 94.75 87 ASN A N 1
ATOM 644 C CA . ASN A 1 87 ? 38.589 4.733 -48.323 1.00 94.75 87 ASN A CA 1
ATOM 645 C C . ASN A 1 87 ? 37.320 5.544 -48.024 1.00 94.75 87 ASN A C 1
ATOM 647 O O . ASN A 1 87 ? 37.047 5.830 -46.859 1.00 94.75 87 ASN A O 1
ATOM 651 N N . ILE A 1 88 ? 36.535 5.886 -49.050 1.00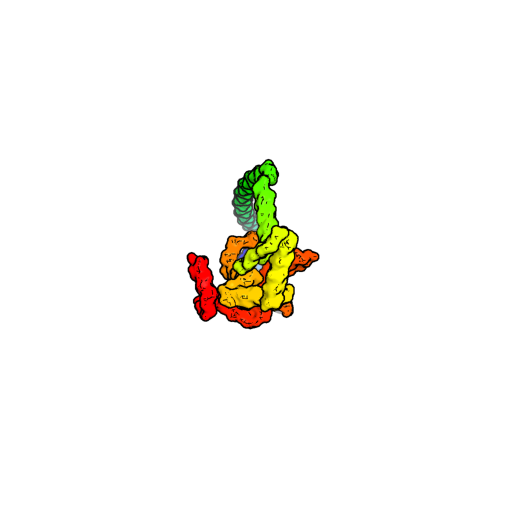 95.00 88 ILE A N 1
ATOM 652 C CA . ILE A 1 88 ? 35.253 6.584 -48.888 1.00 95.00 88 ILE A CA 1
ATOM 653 C C . ILE A 1 88 ? 34.269 5.715 -48.098 1.00 95.00 88 ILE A C 1
ATOM 655 O O . ILE A 1 88 ? 33.626 6.209 -47.170 1.00 95.00 88 ILE A O 1
ATOM 659 N N . ASP A 1 89 ? 34.158 4.429 -48.425 1.00 94.06 89 ASP A N 1
ATOM 660 C CA . ASP A 1 89 ? 33.240 3.516 -47.739 1.00 94.06 89 ASP A CA 1
ATOM 661 C C . ASP A 1 89 ? 33.669 3.242 -46.291 1.00 94.06 89 ASP A C 1
ATOM 663 O O . ASP A 1 89 ? 32.823 3.205 -45.391 1.00 94.06 89 ASP A O 1
ATOM 667 N N . LEU A 1 90 ? 34.976 3.130 -46.031 1.00 95.56 90 LEU A N 1
ATOM 668 C CA . LEU A 1 90 ? 35.518 3.042 -44.674 1.00 95.56 90 LEU A CA 1
ATOM 669 C C . LEU A 1 90 ? 35.220 4.308 -43.867 1.00 95.56 90 LEU A C 1
ATOM 671 O O . LEU A 1 90 ? 34.789 4.202 -42.719 1.00 95.56 90 LEU A O 1
ATOM 675 N N . GLN A 1 91 ? 35.391 5.493 -44.460 1.00 96.25 91 GLN A N 1
ATOM 676 C CA . GLN A 1 91 ? 35.085 6.758 -43.794 1.00 96.25 91 GLN A CA 1
ATOM 677 C C . GLN A 1 91 ? 33.591 6.871 -43.465 1.00 96.25 91 GLN A C 1
ATOM 679 O O . GLN A 1 91 ? 33.241 7.147 -42.319 1.00 96.25 91 GLN A O 1
ATOM 684 N N . LYS A 1 92 ? 32.704 6.567 -44.421 1.00 95.62 92 LYS A N 1
ATOM 685 C CA . LYS A 1 92 ? 31.249 6.546 -44.186 1.00 95.62 92 LYS A CA 1
ATOM 686 C C . LYS A 1 92 ? 30.859 5.553 -43.095 1.00 95.62 92 LYS A C 1
ATOM 688 O O . LYS A 1 92 ? 30.023 5.856 -42.249 1.00 95.62 92 LYS A O 1
ATOM 693 N N . THR A 1 93 ? 31.463 4.365 -43.097 1.00 95.38 93 THR A N 1
ATOM 694 C CA . THR A 1 93 ? 31.205 3.346 -42.071 1.00 95.38 93 THR A CA 1
ATOM 695 C C . THR A 1 93 ? 31.656 3.830 -40.694 1.00 95.38 93 THR A C 1
ATOM 697 O O . THR A 1 93 ? 30.919 3.671 -39.723 1.00 95.38 93 THR A O 1
ATOM 700 N N . ALA A 1 94 ? 32.825 4.470 -40.603 1.00 96.38 94 ALA A N 1
ATOM 701 C CA . ALA A 1 94 ? 33.327 5.043 -39.358 1.00 96.38 94 ALA A CA 1
ATOM 702 C C . ALA A 1 94 ? 32.428 6.177 -38.836 1.00 96.38 94 ALA A C 1
ATOM 704 O O . ALA A 1 94 ? 32.126 6.210 -37.644 1.00 96.38 94 ALA A O 1
ATOM 705 N N . GLU A 1 95 ? 31.955 7.067 -39.712 1.00 96.31 95 GLU A N 1
ATOM 706 C CA . GLU A 1 95 ? 31.024 8.148 -39.363 1.00 96.31 95 GLU A CA 1
ATOM 707 C C . GLU A 1 95 ? 29.670 7.601 -38.880 1.00 96.31 95 GLU A C 1
ATOM 709 O O . GLU A 1 95 ? 29.167 8.032 -37.841 1.00 96.31 95 GLU A O 1
ATOM 714 N N . ASN A 1 96 ? 29.121 6.588 -39.560 1.00 95.06 96 ASN A N 1
ATOM 715 C CA . ASN A 1 96 ? 27.878 5.926 -39.154 1.00 95.06 96 ASN A CA 1
ATOM 716 C C . ASN A 1 96 ? 28.011 5.229 -37.793 1.00 95.06 96 ASN A C 1
ATOM 718 O O . ASN A 1 96 ? 27.139 5.369 -36.932 1.00 95.06 96 ASN A O 1
ATOM 722 N N . LEU A 1 97 ? 29.108 4.493 -37.578 1.00 96.69 97 LEU A N 1
ATOM 723 C CA . LEU A 1 97 ? 29.382 3.848 -36.294 1.00 96.69 97 LEU A CA 1
ATOM 724 C C . LEU A 1 97 ? 29.530 4.889 -35.188 1.00 96.69 97 LEU A C 1
ATOM 726 O O . LEU A 1 97 ? 28.921 4.739 -34.132 1.00 96.69 97 LEU A O 1
ATOM 730 N N . ARG A 1 98 ? 30.280 5.967 -35.438 1.00 97.38 98 ARG A N 1
ATOM 731 C CA . ARG A 1 98 ? 30.447 7.067 -34.486 1.00 97.38 98 ARG A CA 1
ATOM 732 C C . ARG A 1 98 ? 29.103 7.676 -34.088 1.00 97.38 98 ARG A C 1
ATOM 734 O O . ARG A 1 98 ? 28.841 7.785 -32.894 1.00 97.38 98 ARG A O 1
ATOM 741 N N . GLY A 1 99 ? 28.239 7.995 -35.053 1.00 95.69 99 GLY A N 1
ATOM 742 C CA . GLY A 1 99 ? 26.899 8.521 -34.774 1.00 95.69 99 GLY A CA 1
ATOM 743 C C . GLY A 1 99 ? 26.053 7.556 -33.937 1.00 95.69 99 GLY A C 1
ATOM 744 O O . GLY A 1 99 ? 25.446 7.960 -32.946 1.00 95.69 99 GLY A O 1
ATOM 745 N N . SER A 1 100 ? 26.087 6.259 -34.261 1.00 96.31 100 SER A N 1
ATOM 746 C CA . SER A 1 100 ? 25.391 5.231 -33.477 1.00 96.31 100 SER A CA 1
ATOM 747 C C . SER A 1 100 ? 25.934 5.105 -32.047 1.00 96.31 100 SER A C 1
ATOM 749 O O . SER A 1 100 ? 25.152 4.871 -31.123 1.00 96.31 100 SER A O 1
ATOM 751 N N . PHE A 1 101 ? 27.249 5.242 -31.844 1.00 97.06 101 PHE A N 1
ATOM 752 C CA . PHE A 1 101 ? 27.866 5.227 -30.515 1.00 97.06 101 PHE A CA 1
ATOM 753 C C . PHE A 1 101 ? 27.500 6.469 -29.700 1.00 97.06 101 PHE A C 1
ATOM 755 O O . PHE A 1 101 ? 27.175 6.342 -28.518 1.00 97.06 101 PHE A O 1
ATOM 762 N N . GLU A 1 102 ? 27.516 7.655 -30.310 1.00 97.62 102 GLU A N 1
ATOM 763 C CA . GLU A 1 102 ? 27.121 8.910 -29.661 1.00 97.62 102 GLU A CA 1
ATOM 764 C C . GLU A 1 102 ? 25.643 8.862 -29.229 1.00 97.62 102 GLU A C 1
ATOM 766 O O . GLU A 1 102 ? 25.324 9.170 -28.078 1.00 97.62 102 GLU A O 1
ATOM 771 N N . GLU A 1 103 ? 24.748 8.362 -30.088 1.00 97.56 103 GLU A N 1
ATOM 772 C CA . GLU A 1 103 ? 23.329 8.184 -29.758 1.00 97.56 103 GLU A CA 1
ATOM 773 C C . GLU A 1 103 ? 23.114 7.165 -28.625 1.00 97.56 103 GLU A C 1
ATOM 775 O O . GLU A 1 103 ? 22.350 7.416 -27.686 1.00 97.56 103 GLU A O 1
ATOM 780 N N . ALA A 1 104 ? 23.798 6.016 -28.676 1.00 97.31 104 ALA A N 1
ATOM 781 C CA . ALA A 1 104 ? 23.716 5.004 -27.626 1.00 97.31 104 ALA A CA 1
ATOM 782 C C . ALA A 1 104 ? 24.233 5.539 -26.281 1.00 97.31 104 ALA A C 1
ATOM 784 O O . ALA A 1 104 ? 23.620 5.292 -25.239 1.00 97.31 104 ALA A O 1
ATOM 785 N N . THR A 1 105 ? 25.316 6.319 -26.307 1.00 97.88 105 THR A N 1
ATOM 786 C CA . THR A 1 105 ? 25.899 6.957 -25.120 1.00 97.88 105 THR A CA 1
ATOM 787 C C . THR A 1 105 ? 24.938 7.982 -24.523 1.00 97.88 105 THR A C 1
ATOM 789 O O . THR A 1 105 ? 24.698 7.960 -23.317 1.00 97.88 105 THR A O 1
ATOM 792 N N . ALA A 1 106 ? 24.304 8.815 -25.354 1.00 97.44 106 ALA A N 1
ATOM 793 C CA . ALA A 1 106 ? 23.290 9.768 -24.905 1.00 97.44 106 ALA A CA 1
ATOM 794 C C . ALA A 1 106 ? 22.071 9.065 -24.278 1.00 97.44 106 ALA A C 1
ATOM 796 O O . ALA A 1 106 ? 21.607 9.453 -23.204 1.00 97.44 106 ALA A O 1
ATOM 797 N N . LYS A 1 107 ? 21.582 7.981 -24.900 1.00 98.00 107 LYS A N 1
ATOM 798 C CA . LYS A 1 107 ? 20.481 7.161 -24.362 1.00 98.00 107 LYS A CA 1
ATOM 799 C C . LYS A 1 107 ? 20.839 6.514 -23.023 1.00 98.00 107 LYS A C 1
ATOM 801 O O . LYS A 1 107 ? 19.994 6.467 -22.128 1.00 98.00 107 LYS A O 1
ATOM 806 N N . LEU A 1 108 ? 22.064 6.011 -22.869 1.00 98.00 108 LEU A N 1
ATOM 807 C CA . LEU A 1 108 ? 22.541 5.459 -21.599 1.00 98.00 108 LEU A CA 1
ATOM 808 C C . LEU A 1 108 ? 22.666 6.542 -20.526 1.00 98.00 108 LEU A C 1
ATOM 810 O O . LEU A 1 108 ? 22.175 6.328 -19.422 1.00 98.00 108 LEU A O 1
ATOM 814 N N . GLY A 1 109 ? 23.218 7.711 -20.859 1.00 98.00 109 GLY A N 1
ATOM 815 C CA . GLY A 1 109 ? 23.304 8.852 -19.943 1.00 98.00 109 GLY A CA 1
ATOM 816 C C . GLY A 1 109 ? 21.933 9.289 -19.422 1.00 98.00 109 GLY A C 1
ATOM 817 O O . GLY A 1 109 ? 21.744 9.424 -18.216 1.00 98.00 109 GLY A O 1
ATOM 818 N N . ALA A 1 110 ? 20.935 9.396 -20.305 1.00 97.81 110 ALA A N 1
ATOM 819 C CA . ALA A 1 110 ? 19.562 9.716 -19.909 1.00 97.81 110 ALA A CA 1
ATOM 820 C C . ALA A 1 110 ? 18.942 8.645 -18.991 1.00 97.81 110 ALA A C 1
ATOM 822 O O . ALA A 1 110 ? 18.241 8.969 -18.032 1.00 97.81 110 ALA A O 1
ATOM 823 N N . ARG A 1 111 ? 19.209 7.357 -19.254 1.00 98.06 111 ARG A N 1
ATOM 824 C CA . ARG A 1 111 ? 18.738 6.257 -18.396 1.00 98.06 111 ARG A CA 1
ATOM 825 C C . ARG A 1 111 ? 19.405 6.268 -17.024 1.00 98.06 111 ARG A C 1
ATOM 827 O O . ARG A 1 111 ? 18.716 5.987 -16.049 1.00 98.06 111 ARG A O 1
ATOM 834 N N . ILE A 1 112 ? 20.701 6.571 -16.954 1.00 98.00 112 ILE A N 1
ATOM 835 C CA . ILE A 1 112 ? 21.441 6.697 -15.693 1.00 98.00 112 ILE A CA 1
ATOM 836 C C . ILE A 1 112 ? 20.845 7.836 -14.862 1.00 98.00 112 ILE A C 1
ATOM 838 O O . ILE A 1 112 ? 20.415 7.580 -13.742 1.00 98.00 112 ILE A O 1
ATOM 842 N N . GLY A 1 113 ? 20.676 9.029 -15.442 1.00 97.62 113 GLY A N 1
ATOM 843 C CA . GLY A 1 113 ? 20.074 10.165 -14.734 1.00 97.62 113 GLY A CA 1
ATOM 844 C C . GLY A 1 113 ? 18.658 9.874 -14.215 1.00 97.62 113 GLY A C 1
ATOM 845 O O . GLY A 1 113 ? 18.336 10.178 -13.071 1.00 97.62 113 GLY A O 1
ATOM 846 N N . ALA A 1 114 ? 17.823 9.190 -15.005 1.00 98.00 114 ALA A N 1
ATOM 847 C CA . ALA A 1 114 ? 16.485 8.786 -14.564 1.00 98.00 114 ALA A CA 1
ATOM 848 C C . ALA A 1 114 ? 16.499 7.742 -13.426 1.00 98.00 114 ALA A C 1
ATOM 850 O O . ALA A 1 114 ? 15.555 7.668 -12.636 1.00 98.00 114 ALA A O 1
ATOM 851 N N . VAL A 1 115 ? 17.529 6.893 -13.352 1.00 98.19 115 VAL A N 1
ATOM 852 C CA . VAL A 1 115 ? 17.715 5.947 -12.240 1.00 98.19 115 VAL A CA 1
ATOM 853 C C . VAL A 1 115 ? 18.208 6.677 -10.992 1.00 98.19 115 VAL A C 1
ATOM 855 O O . VAL A 1 115 ? 17.700 6.405 -9.908 1.00 98.19 115 VAL A O 1
ATOM 858 N N . GLU A 1 116 ? 19.122 7.635 -11.132 1.00 98.31 116 GLU A N 1
ATOM 859 C CA . GLU A 1 116 ? 19.605 8.475 -10.027 1.00 98.31 116 GLU A CA 1
ATOM 860 C C . GLU A 1 116 ? 18.471 9.306 -9.405 1.00 98.31 116 GLU A C 1
ATOM 862 O O . GLU A 1 116 ? 18.308 9.318 -8.184 1.00 98.31 116 GLU A O 1
ATOM 867 N N . GLU A 1 117 ? 17.603 9.910 -10.220 1.00 98.12 117 GLU A N 1
ATOM 868 C CA . GLU A 1 117 ? 16.414 10.628 -9.736 1.00 98.12 117 GLU A CA 1
ATOM 869 C C . GLU A 1 117 ? 15.461 9.701 -8.958 1.00 98.12 117 GLU A C 1
ATOM 871 O O . GLU A 1 117 ? 14.948 10.049 -7.893 1.00 98.12 117 GLU A O 1
ATOM 876 N N . LYS A 1 118 ? 15.252 8.469 -9.437 1.00 98.38 118 LYS A N 1
ATOM 877 C CA . LYS A 1 118 ? 14.442 7.482 -8.708 1.00 98.38 118 LYS A CA 1
ATOM 878 C C . LYS A 1 118 ? 15.095 7.043 -7.401 1.00 98.38 118 LYS A C 1
ATOM 880 O O . LYS A 1 118 ? 14.376 6.862 -6.422 1.00 98.38 118 LYS A O 1
ATOM 885 N N . ASN A 1 119 ? 16.416 6.879 -7.376 1.00 98.00 119 ASN A N 1
ATOM 886 C CA . ASN A 1 119 ? 17.146 6.509 -6.165 1.00 98.00 119 ASN A CA 1
ATOM 887 C C . ASN A 1 119 ? 17.041 7.606 -5.103 1.00 98.00 119 ASN A C 1
ATOM 889 O O . ASN A 1 119 ? 16.653 7.302 -3.980 1.00 98.00 119 ASN A O 1
ATOM 893 N N . THR A 1 120 ? 17.247 8.873 -5.470 1.00 97.94 120 THR A N 1
ATOM 894 C CA . THR A 1 120 ? 17.087 10.000 -4.529 1.00 97.94 120 THR A CA 1
ATOM 895 C C . THR A 1 120 ? 15.657 10.108 -3.983 1.00 97.94 120 THR A C 1
ATOM 897 O O . THR A 1 120 ? 15.448 10.378 -2.799 1.00 97.94 120 THR A O 1
ATOM 900 N N . LEU A 1 121 ? 14.637 9.827 -4.806 1.00 98.19 121 LEU A N 1
ATOM 901 C CA . LEU A 1 121 ? 13.249 9.758 -4.341 1.00 98.19 121 LEU A CA 1
ATOM 902 C C . LEU A 1 121 ? 13.007 8.590 -3.370 1.00 98.19 121 LEU A C 1
ATOM 904 O O . LEU A 1 121 ? 12.237 8.737 -2.418 1.00 98.19 121 LEU A O 1
ATOM 908 N N . ILE A 1 122 ? 13.613 7.426 -3.620 1.00 98.25 122 ILE A N 1
ATOM 909 C CA . ILE A 1 122 ? 13.513 6.258 -2.735 1.00 98.25 122 ILE A CA 1
ATOM 910 C C . ILE A 1 122 ? 14.187 6.552 -1.394 1.00 98.25 122 ILE A C 1
ATOM 912 O O . ILE A 1 122 ? 13.569 6.294 -0.366 1.00 98.25 122 ILE A O 1
ATOM 916 N N . GLU A 1 123 ? 15.385 7.137 -1.395 1.00 98.38 123 GLU A N 1
ATOM 917 C CA . GLU A 1 123 ? 16.102 7.543 -0.179 1.00 98.38 123 GLU A CA 1
ATOM 918 C C . GLU A 1 123 ? 15.243 8.476 0.680 1.00 98.38 123 GLU A C 1
ATOM 920 O O . GLU A 1 123 ? 14.992 8.185 1.847 1.00 98.38 123 GLU A O 1
ATOM 925 N N . LYS A 1 124 ? 14.644 9.508 0.071 1.00 98.38 124 LYS A N 1
ATOM 926 C CA . LYS A 1 124 ? 13.718 10.403 0.778 1.00 98.38 124 LYS A CA 1
ATOM 927 C C . LYS A 1 124 ? 12.528 9.660 1.399 1.00 98.38 124 LYS A C 1
ATOM 929 O O . LYS A 1 124 ? 12.135 9.946 2.526 1.00 98.38 124 LYS A O 1
ATOM 934 N N . LYS A 1 125 ? 11.932 8.707 0.674 1.00 98.00 125 LYS A N 1
ATOM 935 C CA . LYS A 1 125 ? 10.815 7.904 1.201 1.00 98.00 125 LYS A CA 1
ATOM 936 C C . LYS A 1 125 ? 11.245 7.003 2.356 1.00 98.00 125 LYS A C 1
ATOM 938 O O . LYS A 1 125 ? 10.454 6.801 3.273 1.00 98.00 125 LYS A O 1
ATOM 94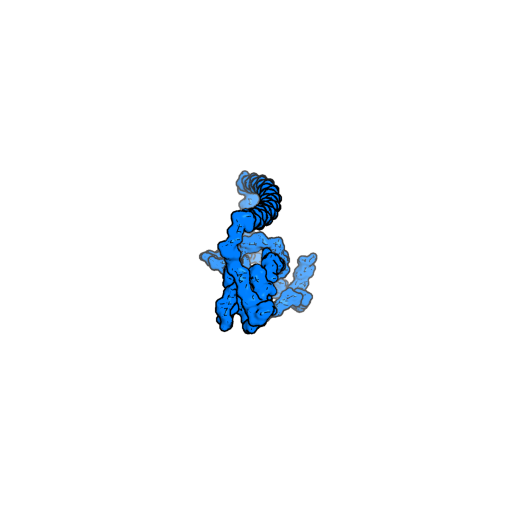3 N N . VAL A 1 126 ? 12.459 6.456 2.309 1.00 98.44 126 VAL A N 1
ATOM 944 C CA . VAL A 1 126 ? 13.027 5.657 3.402 1.00 98.44 126 VAL A CA 1
ATOM 945 C C . VAL A 1 126 ? 13.196 6.522 4.650 1.00 98.44 126 VAL A C 1
ATOM 947 O O . VAL A 1 126 ? 12.725 6.117 5.713 1.00 98.44 126 VAL A O 1
ATOM 950 N N . ASP A 1 127 ? 13.737 7.733 4.512 1.00 98.06 127 ASP A N 1
ATOM 951 C CA . ASP A 1 127 ? 13.880 8.681 5.624 1.00 98.06 127 ASP A CA 1
ATOM 952 C C . ASP A 1 127 ? 12.524 9.059 6.242 1.00 98.06 127 ASP A C 1
ATOM 954 O O . ASP A 1 127 ? 12.362 9.071 7.466 1.00 98.06 127 ASP A O 1
ATOM 958 N N . ASP A 1 128 ? 11.518 9.338 5.408 1.00 97.75 128 ASP A N 1
ATOM 959 C CA . ASP A 1 128 ? 10.164 9.661 5.871 1.00 97.75 128 ASP A CA 1
ATOM 960 C C . ASP A 1 128 ? 9.513 8.465 6.594 1.00 97.75 128 ASP A C 1
ATOM 962 O O . ASP A 1 128 ? 8.872 8.627 7.638 1.00 97.75 128 ASP A O 1
ATOM 966 N N . CYS A 1 129 ? 9.697 7.243 6.083 1.00 97.56 129 CYS A N 1
ATOM 967 C CA . CYS A 1 129 ? 9.245 6.022 6.749 1.00 97.56 129 CYS A CA 1
ATOM 968 C C . CYS A 1 129 ? 9.940 5.806 8.099 1.00 97.56 129 CYS A C 1
ATOM 970 O O . CYS A 1 129 ? 9.272 5.423 9.061 1.00 97.56 129 CYS A O 1
ATOM 972 N N . GLN A 1 130 ? 11.243 6.075 8.190 1.00 98.56 130 GLN A N 1
ATOM 973 C CA . GLN A 1 130 ? 12.004 5.939 9.428 1.00 98.56 130 GLN A CA 1
ATOM 974 C C . GLN A 1 130 ? 11.506 6.913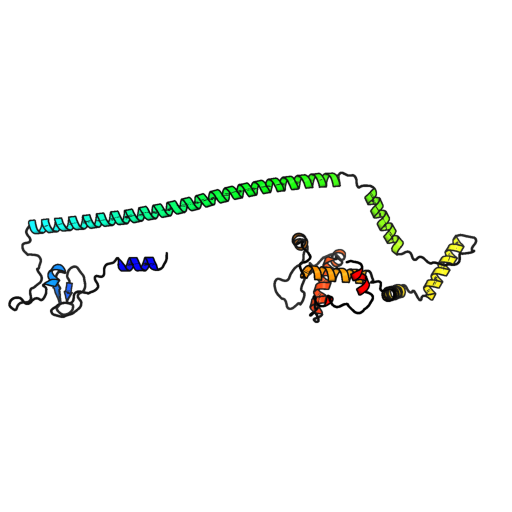 10.505 1.00 98.56 130 GLN A C 1
ATOM 976 O O . GLN A 1 130 ? 11.224 6.486 11.624 1.00 98.56 130 GLN A O 1
ATOM 981 N N . LYS A 1 131 ? 11.266 8.181 10.150 1.00 98.25 131 LYS A N 1
ATOM 982 C CA . LYS A 1 131 ? 10.667 9.173 11.065 1.00 98.25 131 LYS A CA 1
ATOM 983 C C . LYS A 1 131 ? 9.288 8.747 11.569 1.00 98.25 131 LYS A C 1
ATOM 985 O O . LYS A 1 131 ? 8.987 8.864 12.753 1.00 98.25 131 LYS A O 1
ATOM 990 N N . ASN A 1 132 ? 8.438 8.224 10.684 1.00 96.94 132 ASN A N 1
ATOM 991 C CA . ASN A 1 132 ? 7.116 7.731 11.080 1.00 96.94 132 ASN A CA 1
ATOM 992 C C . ASN A 1 132 ? 7.210 6.537 12.042 1.00 96.94 132 ASN A C 1
ATOM 994 O O . ASN A 1 132 ? 6.415 6.429 12.976 1.00 96.94 132 ASN A O 1
ATOM 998 N N . LEU A 1 133 ? 8.191 5.654 11.837 1.00 97.81 133 LEU A N 1
ATOM 999 C CA . LEU A 1 133 ? 8.432 4.509 12.709 1.00 97.81 133 LEU A CA 1
ATOM 1000 C C . LEU A 1 133 ? 8.900 4.938 14.109 1.00 97.81 133 LEU A C 1
ATOM 1002 O O . LEU A 1 133 ? 8.443 4.362 15.100 1.00 97.81 133 LEU A O 1
ATOM 1006 N N . GLU A 1 134 ? 9.733 5.974 14.208 1.00 98.38 134 GLU A N 1
ATOM 1007 C CA . GLU A 1 134 ? 10.127 6.588 15.486 1.00 98.38 134 GLU A CA 1
ATOM 1008 C C . GLU A 1 134 ? 8.903 7.148 16.234 1.00 98.38 134 GLU A C 1
ATOM 1010 O O . GLU A 1 134 ? 8.660 6.772 17.381 1.00 98.38 134 GLU A O 1
ATOM 1015 N N . ILE A 1 135 ? 8.043 7.918 15.555 1.00 97.50 135 ILE A N 1
ATOM 1016 C CA . ILE A 1 135 ? 6.802 8.469 16.140 1.00 97.50 135 ILE A CA 1
ATOM 1017 C C . ILE A 1 135 ? 5.868 7.358 16.650 1.00 97.50 135 ILE A C 1
ATOM 1019 O O . ILE A 1 135 ? 5.275 7.465 17.733 1.00 97.50 135 ILE A O 1
ATOM 1023 N N . CYS A 1 136 ? 5.709 6.275 15.881 1.00 96.56 136 CYS A N 1
ATOM 1024 C CA . CYS A 1 136 ? 4.913 5.125 16.307 1.00 96.56 136 CYS A CA 1
ATOM 1025 C C . CYS A 1 136 ? 5.519 4.437 17.535 1.00 96.56 136 CYS A C 1
ATOM 1027 O O . CYS A 1 136 ? 4.782 4.084 18.457 1.00 96.56 136 CYS A O 1
ATOM 1029 N N . THR A 1 137 ? 6.841 4.277 17.568 1.00 98.12 137 THR A N 1
ATOM 1030 C CA . THR A 1 137 ? 7.559 3.668 18.695 1.00 98.12 137 THR A CA 1
ATOM 1031 C C . THR A 1 137 ? 7.371 4.489 19.971 1.00 98.12 137 THR A C 1
ATOM 1033 O O . THR A 1 137 ? 7.017 3.936 21.015 1.00 98.12 137 THR A O 1
ATOM 1036 N N . ASP A 1 138 ? 7.488 5.813 19.883 1.00 97.69 138 ASP A N 1
ATOM 1037 C CA . ASP A 1 138 ? 7.240 6.719 21.008 1.00 97.69 138 ASP A CA 1
ATOM 1038 C C . ASP A 1 138 ? 5.794 6.643 21.503 1.00 97.69 138 ASP A C 1
ATOM 1040 O O . ASP A 1 138 ? 5.541 6.547 22.708 1.00 97.69 138 ASP A O 1
ATOM 1044 N N . SER A 1 139 ? 4.833 6.601 20.579 1.00 96.88 139 SER A N 1
ATOM 1045 C CA . SER A 1 139 ? 3.411 6.456 20.910 1.00 96.88 139 SER A CA 1
ATOM 1046 C C . SER A 1 139 ? 3.127 5.143 21.644 1.00 96.88 139 SER A C 1
ATOM 1048 O O . SER A 1 139 ? 2.416 5.133 22.651 1.00 96.88 139 SER A O 1
ATOM 1050 N N . ILE A 1 140 ? 3.718 4.035 21.182 1.00 95.69 140 ILE A N 1
ATOM 1051 C CA . ILE A 1 140 ? 3.617 2.724 21.836 1.00 95.69 140 ILE A CA 1
ATOM 1052 C C . ILE A 1 140 ? 4.210 2.787 23.247 1.00 95.69 140 ILE A C 1
ATOM 1054 O O . ILE A 1 140 ? 3.582 2.305 24.188 1.00 95.69 140 ILE A O 1
ATOM 1058 N N . ASN A 1 141 ? 5.365 3.430 23.423 1.00 96.12 141 ASN A N 1
ATOM 1059 C CA . ASN A 1 141 ? 6.002 3.581 24.732 1.00 96.12 141 ASN A CA 1
ATOM 1060 C C . ASN A 1 141 ? 5.141 4.399 25.709 1.00 96.12 141 ASN A C 1
ATOM 1062 O O . ASN A 1 141 ? 5.015 4.034 26.880 1.00 96.12 141 ASN A O 1
ATOM 1066 N N . VAL A 1 142 ? 4.514 5.484 25.243 1.00 96.56 142 VAL A N 1
ATOM 1067 C CA . VAL A 1 142 ? 3.589 6.295 26.054 1.00 96.56 142 VAL A CA 1
ATOM 1068 C C . VAL A 1 142 ? 2.362 5.480 26.468 1.00 96.56 142 VAL A C 1
ATOM 1070 O O . VAL A 1 142 ? 1.989 5.484 27.644 1.00 96.56 142 VAL A O 1
ATOM 1073 N N . ILE A 1 143 ? 1.755 4.744 25.531 1.00 92.38 143 ILE A N 1
ATOM 1074 C CA . ILE A 1 143 ? 0.611 3.866 25.818 1.00 92.38 143 ILE A CA 1
ATOM 1075 C C . ILE A 1 143 ? 1.015 2.769 26.806 1.00 92.38 143 ILE A C 1
ATOM 1077 O O . ILE A 1 143 ? 0.294 2.540 27.775 1.00 92.38 143 ILE A O 1
ATOM 1081 N N . GLY A 1 144 ? 2.178 2.146 26.613 1.00 94.81 144 GLY A N 1
ATOM 1082 C CA . GLY A 1 144 ? 2.719 1.121 27.504 1.00 94.81 144 GLY A CA 1
ATOM 1083 C C . GLY A 1 144 ? 2.878 1.627 28.938 1.00 94.81 144 GLY A C 1
ATOM 1084 O O . GLY A 1 144 ? 2.380 0.994 29.868 1.00 94.81 144 GLY A O 1
ATOM 1085 N N . LYS A 1 145 ? 3.463 2.818 29.125 1.00 94.44 145 LYS A N 1
ATOM 1086 C CA . LYS A 1 145 ? 3.576 3.464 30.448 1.00 94.44 145 LYS A CA 1
ATOM 1087 C C . LYS A 1 145 ? 2.208 3.751 31.071 1.00 94.44 145 LYS A C 1
ATOM 1089 O O . LYS A 1 145 ? 2.008 3.504 32.260 1.00 94.44 145 LYS A O 1
ATOM 1094 N N . LYS A 1 146 ? 1.246 4.236 30.278 1.00 92.12 146 LYS A N 1
ATOM 1095 C CA . LYS A 1 146 ? -0.120 4.502 30.752 1.00 92.12 146 LYS A CA 1
ATOM 1096 C C . LYS A 1 146 ? -0.832 3.214 31.164 1.00 92.12 146 LYS A C 1
ATOM 1098 O O . LYS A 1 146 ? -1.444 3.176 32.227 1.00 92.12 146 LYS A O 1
ATOM 1103 N N . MET A 1 147 ? -0.714 2.147 30.378 1.00 84.62 147 MET A N 1
ATOM 1104 C CA . MET A 1 147 ? -1.240 0.832 30.747 1.00 84.62 147 MET A CA 1
ATOM 1105 C C . MET A 1 147 ? -0.603 0.323 32.036 1.00 84.62 147 MET A C 1
ATOM 1107 O O . MET A 1 147 ? -1.330 -0.095 32.929 1.00 84.62 147 MET A O 1
ATOM 1111 N N . GLN A 1 148 ? 0.719 0.447 32.173 1.00 89.94 148 GLN A N 1
ATOM 1112 C CA . GLN A 1 148 ? 1.420 0.044 33.386 1.00 89.94 148 GLN A CA 1
ATOM 1113 C C . GLN A 1 148 ? 0.889 0.792 34.618 1.00 89.94 148 GLN A C 1
ATOM 1115 O O . GLN A 1 148 ? 0.599 0.147 35.621 1.00 89.94 148 GLN A O 1
ATOM 1120 N N . SER A 1 149 ? 0.652 2.109 34.515 1.00 87.12 149 SER A N 1
ATOM 1121 C CA . SER A 1 149 ? 0.052 2.902 35.603 1.00 87.12 149 SER A CA 1
ATOM 1122 C C . SER A 1 149 ? -1.385 2.497 35.955 1.00 87.12 149 SER A C 1
ATOM 1124 O O . SER A 1 149 ? -1.770 2.554 37.123 1.00 87.12 149 SER A O 1
ATOM 1126 N N . LEU A 1 150 ? -2.168 2.056 34.962 1.00 81.75 150 LEU A N 1
ATOM 1127 C CA . LEU A 1 150 ? -3.535 1.559 35.158 1.00 81.75 150 LEU A CA 1
ATOM 1128 C C . LEU A 1 150 ? -3.554 0.167 35.798 1.00 81.75 150 LEU A C 1
ATOM 1130 O O . LEU A 1 150 ? -4.505 -0.171 36.489 1.00 81.75 150 LEU A O 1
ATOM 1134 N N . THR A 1 151 ? -2.522 -0.644 35.561 1.00 79.88 151 THR A N 1
ATOM 1135 C CA . THR A 1 151 ? -2.390 -1.977 36.167 1.00 79.88 151 THR A CA 1
ATOM 1136 C C . THR A 1 151 ? -1.699 -1.964 37.527 1.00 79.88 151 THR A C 1
ATOM 1138 O O . THR A 1 151 ? -1.909 -2.881 38.311 1.00 79.88 151 THR A O 1
ATOM 1141 N N . SER A 1 152 ? -0.862 -0.961 37.815 1.00 71.69 152 SER A N 1
ATOM 1142 C CA . SER A 1 152 ? -0.148 -0.835 39.093 1.00 71.69 152 SER A CA 1
ATOM 1143 C C . SER A 1 152 ? -0.952 -0.110 40.168 1.00 71.69 152 SER A C 1
ATOM 1145 O O . SER A 1 152 ? -0.524 -0.059 41.318 1.00 71.69 152 SER A O 1
ATOM 1147 N N . THR A 1 153 ? -2.091 0.483 39.811 1.00 62.66 153 THR A N 1
ATOM 1148 C CA . THR A 1 153 ? -3.081 0.879 40.809 1.00 62.66 153 THR A CA 1
ATOM 1149 C C . THR A 1 153 ? -3.693 -0.416 41.325 1.00 62.66 153 THR A C 1
ATOM 1151 O O . THR A 1 153 ? -4.331 -1.131 40.553 1.00 62.66 153 THR A O 1
ATOM 1154 N N . GLU A 1 154 ? -3.430 -0.756 42.596 1.00 61.22 154 GLU A N 1
ATOM 1155 C CA . GLU A 1 154 ? -4.091 -1.870 43.288 1.00 61.22 154 GLU A CA 1
ATOM 1156 C C . GLU A 1 154 ? -5.566 -1.912 42.880 1.00 61.22 154 GLU A C 1
ATOM 1158 O O . GLU A 1 154 ? -6.154 -0.831 42.760 1.00 61.22 154 GLU A O 1
ATOM 1163 N N . PRO A 1 155 ? -6.153 -3.101 42.627 1.00 59.19 155 PRO A N 1
ATOM 1164 C CA . PRO A 1 155 ? -7.531 -3.230 42.171 1.00 59.19 155 PRO A CA 1
ATOM 1165 C C . PRO A 1 155 ? -8.410 -2.385 43.081 1.00 59.19 155 PRO A C 1
ATOM 1167 O O . PRO A 1 155 ? -8.651 -2.729 44.237 1.00 59.19 155 PRO A O 1
ATOM 1170 N N . ASN A 1 156 ? -8.781 -1.220 42.550 1.00 57.81 156 ASN A N 1
ATOM 1171 C CA . ASN A 1 156 ? -9.366 -0.131 43.306 1.00 57.81 156 ASN A CA 1
ATOM 1172 C C . ASN A 1 156 ? -10.553 -0.741 44.047 1.00 57.81 156 ASN A C 1
ATOM 1174 O O . ASN A 1 156 ? -11.395 -1.361 43.394 1.00 57.81 156 ASN A O 1
ATOM 1178 N N . SER A 1 157 ? -10.625 -0.626 45.376 1.00 61.50 157 SER A N 1
ATOM 1179 C CA . SER A 1 157 ? -11.690 -1.260 46.178 1.00 61.50 157 SER A CA 1
ATOM 1180 C C . SER A 1 157 ? -13.096 -0.949 45.637 1.00 61.50 157 SER A C 1
ATOM 1182 O O . SER A 1 157 ? -14.021 -1.746 45.768 1.00 61.50 157 SER A O 1
ATOM 1184 N N . GLN A 1 158 ? -13.227 0.164 44.911 1.00 63.06 158 GLN A N 1
ATOM 1185 C CA . GLN A 1 158 ? -14.394 0.557 44.127 1.00 63.06 158 GLN A CA 1
ATOM 1186 C C . GLN A 1 158 ? -14.861 -0.484 43.096 1.00 63.06 158 GLN A C 1
ATOM 1188 O O . GLN A 1 158 ? -16.064 -0.645 42.931 1.00 63.06 158 GLN A O 1
ATOM 1193 N N . TYR A 1 159 ? -13.971 -1.210 42.415 1.00 67.44 159 TYR A N 1
ATOM 1194 C CA . TYR A 1 159 ? -14.363 -2.243 41.446 1.00 67.44 159 TYR A CA 1
ATOM 1195 C C . TYR A 1 159 ? -15.041 -3.429 42.136 1.00 67.44 159 TYR A C 1
ATOM 1197 O O . TYR A 1 159 ? -16.038 -3.944 41.634 1.00 67.44 159 TYR A O 1
ATOM 1205 N N . ALA A 1 160 ? -14.540 -3.821 43.311 1.00 73.62 160 ALA A N 1
ATOM 1206 C CA . ALA A 1 160 ? -15.182 -4.837 44.135 1.00 73.62 160 ALA A CA 1
ATOM 1207 C C . ALA A 1 160 ? -16.562 -4.361 44.620 1.00 73.62 160 ALA A C 1
ATOM 1209 O O . ALA A 1 160 ? -17.527 -5.113 44.518 1.00 73.62 160 ALA A O 1
ATOM 1210 N N . CYS A 1 161 ? -16.687 -3.096 45.044 1.00 73.62 161 CYS A N 1
ATOM 1211 C CA . CYS A 1 161 ? -17.976 -2.510 45.428 1.00 73.62 161 CYS A CA 1
ATOM 1212 C C . CYS A 1 161 ? -18.976 -2.454 44.261 1.00 73.62 161 CYS A C 1
ATOM 1214 O O . CYS A 1 161 ? -20.141 -2.797 44.440 1.00 73.62 161 CYS A O 1
ATOM 1216 N N . ILE A 1 162 ? -18.534 -2.069 43.057 1.00 73.06 162 ILE A N 1
ATOM 1217 C CA . ILE A 1 162 ? -19.399 -2.009 41.868 1.00 73.06 162 ILE A CA 1
ATOM 1218 C C . ILE A 1 162 ? -19.875 -3.410 41.479 1.00 73.06 162 ILE A C 1
ATOM 1220 O O . ILE A 1 162 ? -21.054 -3.592 41.186 1.00 73.06 162 ILE A O 1
ATOM 1224 N N . LEU A 1 163 ? -18.986 -4.408 41.481 1.00 76.00 163 LEU A N 1
ATOM 1225 C CA . LEU A 1 163 ? -19.368 -5.788 41.176 1.00 76.00 163 LEU A CA 1
ATOM 1226 C C . LEU A 1 163 ? -20.339 -6.350 42.221 1.00 76.00 163 LEU A C 1
ATOM 1228 O O . LEU A 1 163 ? -21.338 -6.953 41.834 1.00 76.00 163 LEU A O 1
ATOM 1232 N N . ALA A 1 164 ? -20.100 -6.083 43.509 1.00 80.75 164 ALA A N 1
ATOM 1233 C CA . ALA A 1 164 ? -21.003 -6.476 44.588 1.00 80.75 164 ALA A CA 1
ATOM 1234 C C . ALA A 1 164 ? -22.389 -5.821 44.453 1.00 80.75 164 ALA A C 1
ATOM 1236 O O . ALA A 1 164 ? -23.407 -6.494 44.598 1.00 80.75 164 ALA A O 1
ATOM 1237 N N . GLU A 1 165 ? -22.462 -4.533 44.105 1.00 87.88 165 GLU A N 1
ATOM 1238 C CA . GLU A 1 165 ? -23.747 -3.859 43.891 1.00 87.88 165 GLU A CA 1
ATOM 1239 C C . GLU A 1 165 ? -24.474 -4.370 42.633 1.00 87.88 165 GLU A C 1
ATOM 1241 O O . GLU A 1 165 ? -25.699 -4.518 42.630 1.00 87.88 165 GLU A O 1
ATOM 1246 N N . VAL A 1 166 ? -23.747 -4.676 41.553 1.00 81.31 166 VAL A N 1
ATOM 1247 C CA . VAL A 1 166 ? -24.338 -5.283 40.347 1.00 81.31 166 VAL A CA 1
ATOM 1248 C C . VAL A 1 166 ? -24.911 -6.666 40.657 1.00 81.31 166 VAL A C 1
ATOM 1250 O O . VAL A 1 166 ? -26.032 -6.964 40.238 1.00 81.31 166 VAL A O 1
ATOM 1253 N N . GLU A 1 167 ? -24.181 -7.485 41.413 1.00 86.19 167 GLU A N 1
ATOM 1254 C CA . GLU A 1 167 ? -24.646 -8.789 41.887 1.00 86.19 167 GLU A CA 1
ATOM 1255 C C . GLU A 1 167 ? -25.887 -8.649 42.780 1.00 86.19 167 GLU A C 1
ATOM 1257 O O . GLU A 1 167 ? -26.883 -9.350 42.588 1.00 86.19 167 GLU A O 1
ATOM 1262 N N . GLU A 1 168 ? -25.893 -7.678 43.695 1.00 88.38 168 GLU A N 1
ATOM 1263 C CA . GLU A 1 168 ? -27.049 -7.396 44.541 1.00 88.38 168 GLU A CA 1
ATOM 1264 C C . GLU A 1 168 ? -28.283 -6.987 43.719 1.00 88.38 168 GLU A C 1
ATOM 1266 O O . GLU A 1 168 ? -29.390 -7.473 43.965 1.00 88.38 168 GLU A O 1
ATOM 1271 N N . ARG A 1 169 ? -28.121 -6.137 42.698 1.00 77.94 169 ARG A N 1
ATOM 1272 C CA . ARG A 1 169 ? -29.220 -5.745 41.799 1.00 77.94 169 ARG A CA 1
ATOM 1273 C C . ARG A 1 169 ? -29.752 -6.923 40.981 1.00 77.94 169 ARG A C 1
ATOM 1275 O O . ARG A 1 169 ? -30.963 -7.015 40.775 1.00 77.94 169 ARG A O 1
ATOM 1282 N N . GLU A 1 170 ? -28.885 -7.825 40.527 1.00 74.31 170 GLU A N 1
ATOM 1283 C CA . GLU A 1 170 ? -29.282 -9.077 39.865 1.00 74.31 170 GLU A CA 1
ATOM 1284 C C . GLU A 1 170 ? -30.068 -9.994 40.813 1.00 74.31 170 GLU A C 1
ATOM 1286 O O . GLU A 1 170 ? -31.090 -10.557 40.417 1.00 74.31 170 GLU A O 1
ATOM 1291 N N . ASN A 1 171 ? -29.668 -10.077 42.082 1.00 75.62 171 ASN A N 1
ATOM 1292 C CA . ASN A 1 171 ? -30.412 -10.823 43.094 1.00 75.62 171 ASN A CA 1
ATOM 1293 C C . ASN A 1 171 ? -31.789 -10.192 43.357 1.00 75.62 171 ASN A C 1
ATOM 1295 O O . ASN A 1 171 ? -32.803 -10.891 43.343 1.00 75.62 171 ASN A O 1
ATOM 1299 N N . ARG A 1 172 ? -31.857 -8.859 43.480 1.00 75.19 172 ARG A N 1
ATOM 1300 C CA . ARG A 1 172 ? -33.111 -8.115 43.691 1.00 75.19 172 ARG A CA 1
ATOM 1301 C C . ARG A 1 172 ? -34.066 -8.163 42.494 1.00 75.19 172 ARG A C 1
ATOM 1303 O O . ARG A 1 172 ? -35.263 -7.985 42.683 1.00 75.19 172 ARG A O 1
ATOM 1310 N N . ARG A 1 173 ? -33.597 -8.452 41.272 1.00 71.31 173 ARG A N 1
ATOM 1311 C CA . ARG A 1 173 ? -34.472 -8.614 40.087 1.00 71.31 173 ARG A CA 1
ATOM 1312 C C . ARG A 1 173 ? -35.479 -9.754 40.207 1.00 71.31 173 ARG A C 1
ATOM 1314 O O . ARG A 1 173 ? -36.461 -9.761 39.467 1.00 71.31 173 ARG A O 1
ATOM 1321 N N . LYS A 1 174 ? -35.215 -10.730 41.075 1.00 68.06 174 LYS A N 1
ATOM 1322 C CA . LYS A 1 174 ? -36.128 -11.847 41.347 1.00 68.06 174 LYS A CA 1
ATOM 1323 C C . LYS A 1 174 ? -37.125 -11.522 42.459 1.00 68.06 174 LYS A C 1
ATOM 1325 O O . LYS A 1 174 ? -38.069 -12.282 42.647 1.00 68.06 174 LYS A O 1
ATOM 1330 N N . ASN A 1 175 ? -36.928 -10.415 43.175 1.00 75.12 175 ASN A N 1
ATOM 1331 C CA . ASN A 1 175 ? -37.818 -10.009 44.249 1.00 75.12 175 ASN A CA 1
ATOM 1332 C C . ASN A 1 175 ? -39.104 -9.439 43.650 1.00 75.12 175 ASN A C 1
ATOM 1334 O O . ASN A 1 175 ? -39.075 -8.607 42.743 1.00 75.12 175 ASN A O 1
ATOM 1338 N N . VAL A 1 176 ? -40.233 -9.879 44.190 1.00 69.50 176 VAL A N 1
ATOM 1339 C CA . VAL A 1 176 ? -41.549 -9.309 43.909 1.00 69.50 176 VAL A CA 1
ATOM 1340 C C . VAL A 1 176 ? -41.907 -8.431 45.099 1.00 69.50 176 VAL A C 1
ATOM 1342 O O . VAL A 1 176 ? -41.880 -8.901 46.234 1.00 69.50 176 VAL A O 1
ATOM 1345 N N . MET A 1 177 ? -42.205 -7.156 44.849 1.00 73.56 177 MET A N 1
ATOM 1346 C CA . MET A 1 177 ? -42.771 -6.282 45.876 1.00 73.56 177 MET A CA 1
ATOM 1347 C C . MET A 1 177 ? -44.290 -6.380 45.819 1.00 73.56 177 MET A C 1
ATOM 1349 O O . MET A 1 177 ? -44.879 -6.212 44.752 1.00 73.56 177 MET A O 1
ATOM 1353 N N . VAL A 1 178 ? -44.902 -6.664 46.964 1.00 71.38 178 VAL A N 1
ATOM 1354 C CA . VAL A 1 178 ? -46.355 -6.700 47.126 1.00 71.38 178 VAL A CA 1
ATOM 1355 C C . VAL A 1 178 ? -46.740 -5.488 47.960 1.00 71.38 178 VAL A C 1
ATOM 1357 O O . VAL A 1 178 ? -46.242 -5.322 49.071 1.00 71.38 178 VAL A O 1
ATOM 1360 N N . PHE A 1 179 ? -47.575 -4.622 47.396 1.00 75.31 179 PHE A N 1
ATOM 1361 C CA . PHE A 1 179 ? -48.096 -3.441 48.079 1.00 75.31 179 PHE A CA 1
ATOM 1362 C C . PHE A 1 179 ? -49.459 -3.754 48.699 1.00 75.31 179 PHE A C 1
ATOM 1364 O O . PHE A 1 179 ? -50.138 -4.681 48.258 1.00 75.31 179 PHE A O 1
ATOM 1371 N N . ASP A 1 180 ? -49.826 -2.989 49.727 1.00 78.69 180 ASP A N 1
ATOM 1372 C CA . ASP A 1 180 ? -51.139 -3.040 50.386 1.00 78.69 180 ASP A CA 1
ATOM 1373 C C . ASP A 1 180 ? -51.518 -4.409 50.978 1.00 78.69 180 ASP A C 1
ATOM 1375 O O . ASP A 1 180 ? -52.695 -4.739 51.142 1.00 78.69 180 ASP A O 1
ATOM 1379 N N . LEU A 1 181 ? -50.515 -5.212 51.347 1.00 78.19 181 LEU A N 1
ATOM 1380 C CA . LEU A 1 181 ? -50.746 -6.395 52.164 1.00 78.19 181 LEU A CA 1
ATOM 1381 C C . LEU A 1 181 ? -51.094 -5.942 53.588 1.00 78.19 181 LEU A C 1
ATOM 1383 O O . LEU A 1 181 ? -50.332 -5.196 54.203 1.00 78.19 181 LEU A O 1
ATOM 1387 N N . ALA A 1 182 ? -52.232 -6.390 54.118 1.00 83.06 182 ALA A N 1
ATOM 1388 C CA . ALA A 1 182 ? -52.593 -6.109 55.503 1.00 83.06 182 ALA A CA 1
ATOM 1389 C C . ALA A 1 182 ? -51.510 -6.654 56.450 1.00 83.06 182 ALA A C 1
ATOM 1391 O O . ALA A 1 182 ? -51.115 -7.817 56.335 1.00 83.06 182 ALA A O 1
ATOM 1392 N N . GLU A 1 183 ? -51.041 -5.819 57.380 1.00 86.25 183 GLU A N 1
ATOM 1393 C CA . GLU A 1 183 ? -50.023 -6.225 58.349 1.00 86.25 183 GLU A CA 1
ATOM 1394 C C . GLU A 1 183 ? -50.507 -7.418 59.181 1.00 86.25 183 GLU A C 1
ATOM 1396 O O . GLU A 1 183 ? -51.642 -7.458 59.664 1.00 86.25 183 GLU A O 1
ATOM 1401 N N . SER A 1 184 ? -49.633 -8.410 59.363 1.00 89.94 184 SER A N 1
ATOM 1402 C CA . SER A 1 184 ? -49.956 -9.575 60.178 1.00 89.94 184 SER A CA 1
ATOM 1403 C C . SER A 1 184 ? -50.120 -9.176 61.647 1.00 89.94 184 SER A C 1
ATOM 1405 O O . SER A 1 184 ? -49.198 -8.655 62.272 1.00 89.94 184 SER A O 1
ATOM 1407 N N . THR A 1 185 ? -51.270 -9.503 62.238 1.00 91.69 185 THR A N 1
ATOM 1408 C CA . THR A 1 185 ? -51.535 -9.301 63.672 1.00 91.69 185 THR A CA 1
ATOM 1409 C C . THR A 1 185 ? -50.950 -10.415 64.551 1.00 91.69 185 THR A C 1
ATOM 1411 O O . THR A 1 185 ? -51.255 -10.483 65.741 1.00 91.69 185 THR A O 1
ATOM 1414 N N . ALA A 1 186 ? -50.162 -11.337 63.985 1.00 92.12 186 ALA A N 1
ATOM 1415 C CA . ALA A 1 186 ? -49.643 -12.487 64.715 1.00 92.12 186 ALA A CA 1
ATOM 1416 C C . ALA A 1 186 ? -48.569 -12.090 65.743 1.00 92.12 186 ALA A C 1
ATOM 1418 O O . ALA A 1 186 ? -47.695 -11.255 65.486 1.00 92.12 186 ALA A O 1
ATOM 1419 N N . ALA A 1 187 ? -48.611 -12.716 66.921 1.00 89.38 187 ALA A N 1
ATOM 1420 C CA . ALA A 1 187 ? -47.768 -12.332 68.049 1.00 89.38 187 ALA A CA 1
ATOM 1421 C C . ALA A 1 187 ? -46.283 -12.636 67.791 1.00 89.38 187 ALA A C 1
ATOM 1423 O O . ALA A 1 187 ? -45.420 -11.821 68.129 1.00 89.38 187 ALA A O 1
ATOM 1424 N N . THR A 1 188 ? -45.978 -13.764 67.141 1.00 93.75 188 THR A N 1
ATOM 1425 C CA . THR A 1 188 ? -44.598 -14.221 66.917 1.00 93.75 188 THR A CA 1
ATOM 1426 C C . THR A 1 188 ? -44.128 -14.031 65.473 1.00 93.75 188 THR A C 1
ATOM 1428 O O . THR A 1 188 ? -44.913 -14.085 64.530 1.00 93.75 188 THR A O 1
ATOM 1431 N N . ASN A 1 189 ? -42.815 -13.865 65.273 1.00 87.12 189 ASN A N 1
ATOM 1432 C CA . ASN A 1 189 ? -42.237 -13.734 63.928 1.00 87.12 189 ASN A CA 1
ATOM 1433 C C . ASN A 1 189 ? -42.497 -14.961 63.043 1.00 87.12 189 ASN A C 1
ATOM 1435 O O . ASN A 1 189 ? -42.742 -14.805 61.851 1.00 87.12 189 ASN A O 1
ATOM 1439 N N . ALA A 1 190 ? -42.462 -16.172 63.607 1.00 89.19 190 ALA A N 1
ATOM 1440 C CA . ALA A 1 190 ? -42.713 -17.394 62.845 1.00 89.19 190 ALA A CA 1
ATOM 1441 C C . ALA A 1 190 ? -44.148 -17.432 62.294 1.00 89.19 190 ALA A C 1
ATOM 1443 O O . ALA A 1 190 ? -44.358 -17.779 61.133 1.00 89.19 190 ALA A O 1
ATOM 1444 N N . GLU A 1 191 ? -45.126 -17.014 63.100 1.00 88.69 191 GLU A N 1
ATOM 1445 C CA . GLU A 1 191 ? -46.525 -16.926 62.680 1.00 88.69 191 GLU A CA 1
ATOM 1446 C C . GLU A 1 191 ? -46.755 -15.800 61.664 1.00 88.69 191 GLU A C 1
ATOM 1448 O O . GLU A 1 191 ? -47.513 -16.004 60.720 1.00 88.69 191 GLU A O 1
ATOM 1453 N N . ARG A 1 192 ? -46.071 -14.652 61.796 1.00 84.62 192 ARG A N 1
ATOM 1454 C CA . ARG A 1 192 ? -46.123 -13.570 60.792 1.00 84.62 192 ARG A CA 1
ATOM 1455 C C . ARG A 1 192 ? -45.589 -14.035 59.441 1.00 84.62 192 ARG A C 1
ATOM 1457 O O . ARG A 1 192 ? -46.278 -13.898 58.441 1.00 84.62 192 ARG A O 1
ATOM 1464 N N . VAL A 1 193 ? -44.426 -14.691 59.419 1.00 80.50 193 VAL A N 1
ATOM 1465 C CA . VAL A 1 193 ? -43.851 -15.262 58.187 1.00 80.50 193 VAL A CA 1
ATOM 1466 C C . VAL A 1 193 ? -44.787 -16.306 57.572 1.00 80.50 193 VAL A C 1
ATOM 1468 O O . VAL A 1 193 ? -44.979 -16.328 56.358 1.00 80.50 193 VAL A O 1
ATOM 1471 N N . ALA A 1 194 ? -45.404 -17.166 58.388 1.00 85.31 194 ALA A N 1
ATOM 1472 C CA . ALA A 1 194 ? -46.383 -18.135 57.900 1.00 85.31 194 ALA A CA 1
ATOM 1473 C C . ALA A 1 194 ? -47.638 -17.452 57.325 1.00 85.31 194 ALA A C 1
ATOM 1475 O O . ALA A 1 194 ? -48.151 -17.884 56.290 1.00 85.31 194 ALA A O 1
ATOM 1476 N N . HIS A 1 195 ? -48.112 -16.382 57.967 1.00 87.81 195 HIS A N 1
ATOM 1477 C CA . HIS A 1 195 ? -49.238 -15.575 57.508 1.00 87.81 195 HIS A CA 1
ATOM 1478 C C . HIS A 1 195 ? -48.934 -14.882 56.171 1.00 87.81 195 HIS A C 1
ATOM 1480 O O . HIS A 1 195 ? -49.727 -14.999 55.238 1.00 87.81 195 HIS A O 1
ATOM 1486 N N . ASP A 1 196 ? -47.767 -14.252 56.040 1.00 81.69 196 ASP A N 1
ATOM 1487 C CA . ASP A 1 196 ? -47.339 -13.564 54.818 1.00 81.69 196 ASP A CA 1
ATOM 1488 C C . ASP A 1 196 ? -47.140 -14.552 53.665 1.00 81.69 196 ASP A C 1
ATOM 1490 O O . ASP A 1 196 ? -47.657 -14.343 52.569 1.00 81.69 196 ASP A O 1
ATOM 1494 N N . ASN A 1 197 ? -46.488 -15.692 53.918 1.00 82.88 197 ASN A N 1
ATOM 1495 C CA . ASN A 1 197 ? -46.345 -16.756 52.921 1.00 82.88 197 ASN A CA 1
ATOM 1496 C C . ASN A 1 197 ? -47.706 -17.289 52.456 1.00 82.88 197 ASN A C 1
ATOM 1498 O O . ASN A 1 197 ? -47.892 -17.566 51.270 1.00 82.88 197 ASN A O 1
ATOM 1502 N N . LYS A 1 198 ? -48.676 -17.413 53.370 1.00 85.75 198 LYS A N 1
ATOM 1503 C CA . LYS A 1 198 ? -50.044 -17.817 53.031 1.00 85.75 198 LYS A CA 1
ATOM 1504 C C . LYS A 1 198 ? -50.751 -16.748 52.195 1.00 85.75 198 LYS A C 1
ATOM 1506 O O . LYS A 1 198 ? -51.393 -17.095 51.208 1.00 85.75 198 LYS A O 1
ATOM 1511 N N . ALA A 1 199 ? -50.614 -15.471 52.547 1.00 82.31 199 ALA A N 1
ATOM 1512 C CA . ALA A 1 199 ? -51.186 -14.361 51.789 1.00 82.31 199 ALA A CA 1
ATOM 1513 C C . ALA A 1 199 ? -50.591 -14.271 50.372 1.00 82.31 199 ALA A C 1
ATOM 1515 O O . ALA A 1 199 ? -51.341 -14.191 49.401 1.00 82.31 199 ALA A O 1
ATOM 1516 N N . ILE A 1 200 ? -49.266 -14.387 50.237 1.00 77.06 200 ILE A N 1
ATOM 1517 C CA . ILE A 1 200 ? -48.570 -14.427 48.942 1.00 77.06 200 ILE A CA 1
ATOM 1518 C C . ILE A 1 200 ? -49.038 -15.631 48.120 1.00 77.06 200 ILE A C 1
ATOM 1520 O O . ILE A 1 200 ? -49.378 -15.473 46.951 1.00 77.06 200 ILE A O 1
ATOM 1524 N N . SER A 1 201 ? -49.118 -16.819 48.727 1.00 79.19 201 SER A N 1
ATOM 1525 C CA . SER A 1 201 ? -49.613 -18.028 48.057 1.00 79.19 201 SER A CA 1
ATOM 1526 C C . SER A 1 201 ? -51.043 -17.850 47.538 1.00 79.19 201 SER A C 1
ATOM 1528 O O . SER A 1 201 ? -51.333 -18.194 46.394 1.00 79.19 201 SER A O 1
ATOM 1530 N N . ASN A 1 202 ? -51.923 -17.233 48.334 1.00 82.38 202 ASN A N 1
ATOM 1531 C CA . ASN A 1 202 ? -53.294 -16.934 47.926 1.00 82.38 202 ASN A CA 1
ATOM 1532 C C . ASN A 1 202 ? -53.350 -15.938 46.759 1.00 82.38 202 ASN A C 1
ATOM 1534 O O . ASN A 1 202 ? -54.144 -16.134 45.845 1.00 82.38 202 ASN A O 1
ATOM 1538 N N . ILE A 1 203 ? -52.507 -14.898 46.758 1.00 78.2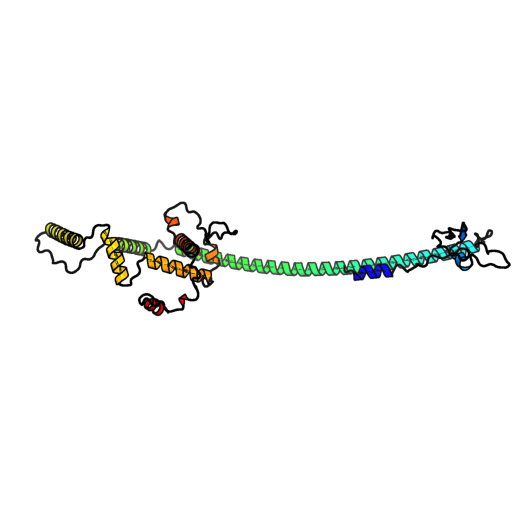5 203 ILE A N 1
ATOM 1539 C CA . ILE A 1 203 ? -52.403 -13.944 45.641 1.00 78.25 203 ILE A CA 1
ATOM 1540 C C . ILE A 1 203 ? -51.909 -14.658 44.380 1.00 78.25 203 ILE A C 1
ATOM 1542 O O . ILE A 1 203 ? -52.493 -14.496 43.311 1.00 78.25 203 ILE A O 1
ATOM 1546 N N . CYS A 1 204 ? -50.868 -15.486 44.498 1.00 71.06 204 CYS A N 1
ATOM 1547 C CA . CYS A 1 204 ? -50.357 -16.276 43.382 1.00 71.06 204 CYS A CA 1
ATOM 1548 C C . CYS A 1 204 ? -51.418 -17.231 42.819 1.00 71.06 204 CYS A C 1
ATOM 1550 O O . CYS A 1 204 ? -51.544 -17.339 41.602 1.00 71.06 204 CYS A O 1
ATOM 1552 N N . ALA A 1 205 ? -52.200 -17.878 43.685 1.00 78.19 205 ALA A N 1
ATOM 1553 C CA . ALA A 1 205 ? -53.299 -18.747 43.278 1.00 78.19 205 ALA A CA 1
ATOM 1554 C C . ALA A 1 205 ? -54.449 -17.966 42.617 1.00 78.19 205 ALA A C 1
ATOM 1556 O O . ALA A 1 205 ? -54.974 -18.404 41.599 1.00 78.19 205 ALA A O 1
ATOM 1557 N N . ALA A 1 206 ? -54.822 -16.800 43.156 1.00 76.94 206 ALA A N 1
ATOM 1558 C CA . ALA A 1 206 ? -55.901 -15.966 42.621 1.00 76.94 206 ALA A CA 1
ATOM 1559 C C . ALA A 1 206 ? -55.571 -15.357 41.248 1.00 76.94 206 ALA A C 1
ATOM 1561 O O . ALA A 1 206 ? -56.464 -15.157 40.432 1.00 76.94 206 ALA A O 1
ATOM 1562 N N . LEU A 1 207 ? -54.292 -15.077 40.992 1.00 70.81 207 LEU A N 1
ATOM 1563 C CA . LEU A 1 207 ? -53.798 -14.561 39.713 1.00 70.81 207 LEU A CA 1
ATOM 1564 C C . LEU A 1 207 ? -53.458 -15.674 38.701 1.00 70.81 207 LEU A C 1
ATOM 1566 O O . LEU A 1 207 ? -52.857 -15.391 37.667 1.00 70.81 207 LEU A O 1
ATOM 1570 N N . ASP A 1 208 ? -53.793 -16.931 39.015 1.00 69.25 208 ASP A N 1
ATOM 1571 C CA . ASP A 1 208 ? -53.473 -18.131 38.226 1.00 69.25 208 ASP A CA 1
ATOM 1572 C C . ASP A 1 208 ? -51.989 -18.201 37.805 1.00 69.25 208 ASP A C 1
ATOM 1574 O O . ASP A 1 208 ? -51.597 -18.652 36.721 1.00 69.25 208 ASP A O 1
ATOM 1578 N N . LEU A 1 209 ? -51.119 -17.718 38.700 1.00 64.06 209 LEU A N 1
ATOM 1579 C CA . LEU A 1 209 ? -49.678 -17.641 38.503 1.00 64.06 209 LEU A CA 1
ATOM 1580 C C . LEU A 1 209 ? -49.048 -19.010 38.754 1.00 64.06 209 LEU A C 1
ATOM 1582 O O . LEU A 1 209 ? -48.222 -19.194 39.650 1.00 64.06 209 LEU A O 1
ATOM 1586 N N . SER A 1 210 ? -49.384 -19.985 37.912 1.00 62.06 210 SER A N 1
ATOM 1587 C CA . SER A 1 210 ? -48.454 -21.082 37.665 1.00 62.06 210 SER A CA 1
ATOM 1588 C C . SER A 1 210 ? -47.123 -20.485 37.176 1.00 62.06 210 SER A C 1
ATOM 1590 O O . SER A 1 210 ? -47.090 -19.431 36.531 1.00 62.06 210 SER A O 1
ATOM 1592 N N . SER A 1 211 ? -45.991 -21.136 37.451 1.00 56.00 211 SER A N 1
ATOM 1593 C CA . SER A 1 211 ? -44.670 -20.663 36.995 1.00 56.00 211 SER A CA 1
ATOM 1594 C C . SER A 1 211 ? -44.586 -20.443 35.470 1.00 56.00 211 SER A C 1
ATOM 1596 O O . SER A 1 211 ? -43.720 -19.703 34.998 1.00 56.00 211 SER A O 1
ATOM 1598 N N . ALA A 1 212 ? -45.511 -21.035 34.704 1.00 55.50 212 ALA A N 1
ATOM 1599 C CA . ALA A 1 212 ? -45.717 -20.797 33.280 1.00 55.50 212 ALA A CA 1
ATOM 1600 C C . ALA A 1 212 ? -46.597 -19.560 32.979 1.00 55.50 212 ALA A C 1
ATOM 1602 O O . ALA A 1 212 ? -46.260 -18.788 32.079 1.00 55.50 212 ALA A O 1
ATOM 1603 N N . GLY A 1 213 ? -47.668 -19.326 33.747 1.00 54.25 213 GLY A N 1
ATOM 1604 C CA . GLY A 1 213 ? -48.601 -18.203 33.569 1.00 54.25 213 GLY A CA 1
ATOM 1605 C C . GLY A 1 213 ? -47.965 -16.827 33.792 1.00 54.25 213 GLY A C 1
ATOM 1606 O O . GLY A 1 213 ? -48.221 -15.894 33.032 1.00 54.25 213 GLY A O 1
ATOM 1607 N N . PHE A 1 214 ? -47.025 -16.715 34.739 1.00 57.25 214 PHE A N 1
ATOM 1608 C CA . PHE A 1 214 ? -46.345 -15.444 35.044 1.00 57.25 214 PHE A CA 1
ATOM 1609 C C . PHE A 1 214 ? -45.552 -14.885 33.851 1.00 57.25 214 PHE A C 1
ATOM 1611 O O . PHE A 1 214 ? -45.442 -13.671 33.682 1.00 57.25 214 PHE A O 1
ATOM 1618 N N . ARG A 1 215 ? -44.996 -15.754 32.992 1.00 55.16 215 ARG A N 1
ATOM 1619 C CA . ARG A 1 215 ? -44.318 -15.305 31.764 1.00 55.16 215 ARG A CA 1
ATOM 1620 C C . ARG A 1 215 ? -45.302 -14.737 30.749 1.00 55.16 215 ARG A C 1
ATOM 1622 O O . ARG A 1 215 ? -44.976 -13.722 30.145 1.00 55.16 215 ARG A O 1
ATOM 1629 N N . SER A 1 216 ? -46.462 -15.371 30.581 1.00 55.59 216 SER A N 1
ATOM 1630 C CA . SER A 1 216 ? -47.478 -14.940 29.614 1.00 55.59 216 SER A CA 1
ATOM 1631 C C . SER A 1 216 ? -48.108 -13.612 30.035 1.00 55.59 216 SER A C 1
ATOM 1633 O O . SER A 1 216 ? -48.090 -12.659 29.262 1.00 55.59 216 SER A O 1
ATOM 1635 N N . TYR A 1 217 ? -48.506 -13.494 31.306 1.00 62.53 217 TYR A N 1
ATOM 1636 C CA . TYR A 1 217 ? -49.090 -12.266 31.852 1.00 62.53 217 TYR A CA 1
ATOM 1637 C C . TYR A 1 217 ? -48.125 -11.074 31.783 1.00 62.53 217 TYR A C 1
ATOM 1639 O O . TYR A 1 217 ? -48.513 -9.957 31.463 1.00 62.53 217 TYR A O 1
ATOM 1647 N N . ARG A 1 218 ? -46.823 -11.299 32.013 1.00 60.12 218 ARG A N 1
ATOM 1648 C CA . ARG A 1 218 ? -45.819 -10.228 31.914 1.00 60.12 218 ARG A CA 1
ATOM 1649 C C . ARG A 1 218 ? -45.598 -9.745 30.477 1.00 60.12 218 ARG A C 1
ATOM 1651 O O . ARG A 1 218 ? -45.212 -8.596 30.295 1.00 60.12 218 ARG A O 1
ATOM 1658 N N . ILE A 1 219 ? -45.789 -10.610 29.479 1.00 59.72 219 ILE A N 1
ATOM 1659 C CA . ILE A 1 219 ? -45.716 -10.231 28.061 1.00 59.72 219 ILE A CA 1
ATOM 1660 C C . ILE A 1 219 ? -46.936 -9.381 27.693 1.00 59.72 219 ILE A C 1
ATOM 1662 O O . ILE A 1 219 ? -46.761 -8.319 27.103 1.00 59.72 219 ILE A O 1
ATOM 1666 N N . GLU A 1 220 ? -48.133 -9.794 28.114 1.00 63.97 220 GLU A N 1
ATOM 1667 C CA . GLU A 1 220 ? -49.383 -9.050 27.890 1.00 63.97 220 GLU A CA 1
ATOM 1668 C C . GLU A 1 220 ? -49.355 -7.670 28.562 1.00 63.97 220 GLU A C 1
ATOM 1670 O O . GLU A 1 220 ? -49.594 -6.661 27.908 1.00 63.97 220 GLU A O 1
ATOM 1675 N N . LEU A 1 221 ? -48.914 -7.586 29.821 1.00 66.19 221 LEU A N 1
ATOM 1676 C CA . LEU A 1 221 ? -48.826 -6.315 30.549 1.00 66.19 221 LEU A CA 1
ATOM 1677 C C . LEU A 1 221 ? -47.796 -5.344 29.939 1.00 66.19 221 LEU A C 1
ATOM 1679 O O . LEU A 1 221 ? -47.980 -4.128 29.956 1.00 66.19 221 LEU A O 1
ATOM 1683 N N . CYS A 1 222 ? -46.696 -5.877 29.395 1.00 56.72 222 CYS A N 1
ATOM 1684 C CA . CYS A 1 222 ? -45.720 -5.092 28.638 1.00 56.72 222 CYS A CA 1
ATOM 1685 C C . CYS A 1 222 ? -46.311 -4.575 27.318 1.00 56.72 222 CYS A C 1
ATOM 1687 O O . CYS A 1 222 ? -46.072 -3.418 26.967 1.00 56.72 222 CYS A O 1
ATOM 1689 N N . ALA A 1 223 ? -47.098 -5.400 26.621 1.00 62.06 223 ALA A N 1
ATOM 1690 C CA . ALA A 1 223 ? -47.780 -5.011 25.392 1.00 62.06 223 ALA A CA 1
ATOM 1691 C C . ALA A 1 223 ? -48.819 -3.903 25.644 1.00 62.06 223 ALA A C 1
ATOM 1693 O O . ALA A 1 223 ? -48.790 -2.883 24.955 1.00 62.06 223 ALA A O 1
ATOM 1694 N N . ASP A 1 224 ? -49.649 -4.043 26.681 1.00 65.69 224 ASP A N 1
ATOM 1695 C CA . ASP A 1 224 ? -50.690 -3.069 27.040 1.00 65.69 224 ASP A CA 1
ATOM 1696 C C . ASP A 1 224 ? -50.110 -1.724 27.500 1.00 65.69 224 ASP A C 1
ATOM 1698 O O . ASP A 1 224 ? -50.648 -0.660 27.194 1.00 65.69 224 ASP A O 1
ATOM 1702 N N . ALA A 1 225 ? -48.966 -1.746 28.190 1.00 65.81 225 ALA A N 1
ATOM 1703 C CA . ALA A 1 225 ? -48.258 -0.538 28.609 1.00 65.81 225 ALA A CA 1
ATOM 1704 C C . ALA A 1 225 ? -47.432 0.115 27.482 1.00 65.81 225 ALA A C 1
ATOM 1706 O O . ALA A 1 225 ? -46.794 1.147 27.704 1.00 65.81 225 ALA A O 1
ATOM 1707 N N . GLY A 1 226 ? -47.375 -0.494 26.291 1.00 67.12 226 GLY A N 1
ATOM 1708 C CA . GLY A 1 226 ? -46.509 -0.046 25.199 1.00 67.12 226 GLY A CA 1
ATOM 1709 C C . GLY A 1 226 ? -45.011 -0.171 25.505 1.00 67.12 226 GLY A C 1
ATOM 1710 O O . GLY A 1 226 ? -44.178 0.457 24.846 1.00 67.12 226 GLY A O 1
ATOM 1711 N N . VAL A 1 227 ? -44.643 -0.960 26.517 1.00 65.88 227 VAL A N 1
ATOM 1712 C CA . VAL A 1 227 ? -43.260 -1.150 26.950 1.00 65.88 227 VAL A CA 1
ATOM 1713 C C . VAL A 1 227 ? -42.707 -2.397 26.283 1.00 65.88 227 VAL A C 1
ATOM 1715 O O . VAL A 1 227 ? -42.994 -3.518 26.690 1.00 65.88 227 VAL A O 1
ATOM 1718 N N . LEU A 1 228 ? -41.831 -2.199 25.300 1.00 68.56 228 LEU A N 1
ATOM 1719 C CA . LEU A 1 228 ? -41.125 -3.303 24.656 1.00 68.56 228 LEU A CA 1
ATOM 1720 C C . LEU A 1 228 ? -40.356 -4.141 25.686 1.00 68.56 228 LEU A C 1
ATOM 1722 O O . LEU A 1 228 ? -39.580 -3.633 26.515 1.00 68.56 228 LEU A O 1
ATOM 1726 N N . THR A 1 229 ? -40.501 -5.454 25.573 1.00 74.00 229 THR A N 1
ATOM 1727 C CA . THR A 1 229 ? -39.702 -6.408 26.332 1.00 74.00 229 THR A CA 1
ATOM 1728 C C . THR A 1 229 ? -38.208 -6.173 26.073 1.00 74.00 229 THR A C 1
ATOM 1730 O O . THR A 1 229 ? -37.778 -5.565 25.088 1.00 74.00 229 THR A O 1
ATOM 1733 N N . LEU A 1 230 ? -37.351 -6.629 26.992 1.00 72.94 230 LEU A N 1
ATOM 1734 C CA . LEU A 1 230 ? -35.899 -6.511 26.804 1.00 72.94 230 LEU A CA 1
ATOM 1735 C C . LEU A 1 230 ? -35.428 -7.237 25.532 1.00 72.94 230 LEU A C 1
ATOM 1737 O O . LEU A 1 230 ? -34.463 -6.807 24.904 1.00 72.94 230 LEU A O 1
ATOM 1741 N N . GLU A 1 231 ? -36.091 -8.336 25.178 1.00 74.56 231 GLU A N 1
ATOM 1742 C CA . GLU A 1 231 ? -35.828 -9.086 23.954 1.00 74.56 231 GLU A CA 1
ATOM 1743 C C . GLU A 1 231 ? -36.165 -8.255 22.716 1.00 74.56 231 GLU A C 1
ATOM 1745 O O . GLU A 1 231 ? -35.286 -8.048 21.882 1.00 74.56 231 GLU A O 1
ATOM 1750 N N . GLU A 1 232 ? -37.362 -7.673 22.654 1.00 73.06 232 GLU A N 1
ATOM 1751 C CA . GLU A 1 232 ? -37.776 -6.800 21.550 1.00 73.06 232 GLU A CA 1
ATOM 1752 C C . GLU A 1 232 ? -36.866 -5.580 21.414 1.00 73.06 232 GLU A C 1
ATOM 1754 O O . GLU A 1 232 ? -36.397 -5.283 20.318 1.00 73.06 232 GLU A O 1
ATOM 1759 N N . ARG A 1 233 ? -36.506 -4.918 22.522 1.00 76.06 233 ARG A N 1
ATOM 1760 C CA . ARG A 1 233 ? -35.557 -3.790 22.492 1.00 76.06 233 ARG A CA 1
ATOM 1761 C C . ARG A 1 233 ? -34.190 -4.193 21.944 1.00 76.06 233 ARG A C 1
ATOM 1763 O O . ARG A 1 233 ? -33.590 -3.442 21.176 1.00 76.06 233 ARG A O 1
ATOM 1770 N N . ARG A 1 234 ? -33.690 -5.376 22.315 1.00 77.44 234 ARG A N 1
ATOM 1771 C CA . ARG A 1 234 ? -32.421 -5.914 21.795 1.00 77.44 234 ARG A CA 1
ATOM 1772 C C . ARG A 1 234 ? -32.523 -6.237 20.306 1.00 77.44 234 ARG A C 1
ATOM 1774 O O . ARG A 1 234 ? -31.582 -5.939 19.575 1.00 77.44 234 ARG A O 1
ATOM 1781 N N . SER A 1 235 ? -33.648 -6.789 19.861 1.00 76.06 235 SER A N 1
ATOM 1782 C CA . SER A 1 235 ? -33.924 -7.055 18.446 1.00 76.06 235 SER A CA 1
ATOM 1783 C C . SER A 1 235 ? -34.018 -5.759 17.635 1.00 76.06 235 SER A C 1
ATOM 1785 O O . SER A 1 235 ? -33.353 -5.639 16.610 1.00 76.06 235 SER A O 1
ATOM 1787 N N . CYS A 1 236 ? -34.729 -4.738 18.123 1.00 76.38 236 CYS A N 1
ATOM 1788 C CA . CYS A 1 236 ? -34.788 -3.417 17.491 1.00 76.38 236 CYS A CA 1
ATOM 1789 C C . CYS A 1 236 ? -33.407 -2.755 17.397 1.00 76.38 236 CYS A C 1
ATOM 1791 O O . CYS A 1 236 ? -33.037 -2.261 16.333 1.00 76.38 236 CYS A O 1
ATOM 1793 N N . ALA A 1 237 ? -32.617 -2.779 18.476 1.00 76.50 237 ALA A N 1
ATOM 1794 C CA . ALA A 1 237 ? -31.253 -2.252 18.465 1.00 76.50 237 ALA A CA 1
ATOM 1795 C C . ALA A 1 237 ? -30.364 -2.991 17.451 1.00 76.50 237 ALA A C 1
ATOM 1797 O O . ALA A 1 237 ? -29.583 -2.358 16.740 1.00 76.50 237 ALA A O 1
ATOM 1798 N N . ALA A 1 238 ? -30.518 -4.315 17.339 1.00 80.06 238 ALA A N 1
ATOM 1799 C CA . ALA A 1 238 ? -29.813 -5.116 16.347 1.00 80.06 238 ALA A CA 1
ATOM 1800 C C . ALA A 1 238 ? -30.192 -4.713 14.911 1.00 80.06 238 ALA A C 1
ATOM 1802 O O . ALA A 1 238 ? -29.309 -4.462 14.095 1.00 80.06 238 ALA A O 1
ATOM 1803 N N . ILE A 1 239 ? -31.486 -4.563 14.615 1.00 79.38 239 ILE A N 1
ATOM 1804 C CA . ILE A 1 239 ? -31.980 -4.125 13.299 1.00 79.38 239 ILE A CA 1
ATOM 1805 C C . ILE A 1 239 ? -31.463 -2.721 12.950 1.00 79.38 239 ILE A C 1
ATOM 1807 O O . ILE A 1 239 ? -30.981 -2.498 11.839 1.00 79.38 239 ILE A O 1
ATOM 1811 N N . LEU A 1 240 ? -31.521 -1.774 13.893 1.00 77.38 240 LEU A N 1
ATOM 1812 C CA . LEU A 1 240 ? -31.028 -0.408 13.690 1.00 77.38 240 LEU A CA 1
ATOM 1813 C C . LEU A 1 240 ? -29.523 -0.374 13.424 1.00 77.38 240 LEU A C 1
ATOM 1815 O O . LEU A 1 240 ? -29.075 0.334 12.523 1.00 77.38 240 LEU A O 1
ATOM 1819 N N . PHE A 1 241 ? -28.747 -1.164 14.166 1.00 80.12 241 PHE A N 1
ATOM 1820 C CA . PHE A 1 241 ? -27.312 -1.280 13.940 1.00 80.12 241 PHE A CA 1
ATOM 1821 C C . PHE A 1 241 ? -27.011 -1.805 12.533 1.00 80.12 241 PHE A C 1
ATOM 1823 O O . PHE A 1 241 ? -26.217 -1.206 11.814 1.00 80.12 241 PHE A O 1
ATOM 1830 N N . VAL A 1 242 ? -27.689 -2.875 12.109 1.00 80.19 242 VAL A N 1
ATOM 1831 C CA . VAL A 1 242 ? -27.546 -3.453 10.763 1.00 80.19 242 VAL A CA 1
ATOM 1832 C C . VAL A 1 242 ? -27.923 -2.440 9.679 1.00 80.19 242 VAL A C 1
ATOM 1834 O O . VAL A 1 242 ? -27.199 -2.282 8.697 1.00 80.19 242 VAL A O 1
ATOM 1837 N N . LYS A 1 243 ? -29.012 -1.691 9.874 1.00 79.50 243 LYS A N 1
ATOM 1838 C CA . LYS A 1 243 ? -29.434 -0.618 8.963 1.00 79.50 243 LYS A CA 1
ATOM 1839 C C . LYS A 1 243 ? -28.371 0.476 8.840 1.00 79.50 243 LYS A C 1
ATOM 1841 O O . LYS A 1 243 ? -28.062 0.903 7.729 1.00 79.50 243 LYS A O 1
ATOM 1846 N N . ASN A 1 244 ? -27.806 0.924 9.959 1.00 77.62 244 ASN A N 1
ATOM 1847 C CA . ASN A 1 244 ? -26.752 1.939 9.969 1.00 77.62 244 ASN A CA 1
ATOM 1848 C C . ASN A 1 244 ? -25.454 1.419 9.343 1.00 77.62 244 ASN A C 1
ATOM 1850 O O . ASN A 1 244 ? -24.779 2.169 8.641 1.00 77.62 244 ASN A O 1
ATOM 1854 N N . LEU A 1 245 ? -25.144 0.135 9.544 1.00 79.38 245 LEU A N 1
ATOM 1855 C CA . LEU A 1 245 ? -24.004 -0.535 8.931 1.00 79.38 245 LEU A CA 1
ATOM 1856 C C . LEU A 1 245 ? -24.124 -0.544 7.400 1.00 79.38 245 LEU A C 1
ATOM 1858 O O . LEU A 1 245 ? -23.210 -0.092 6.718 1.00 79.38 245 LEU A O 1
ATOM 1862 N N . PHE A 1 246 ? -25.267 -0.974 6.854 1.00 76.00 246 PHE A N 1
ATOM 1863 C CA . PHE A 1 246 ? -25.489 -1.007 5.400 1.00 76.00 246 PHE A CA 1
ATOM 1864 C C . PHE A 1 246 ? -25.568 0.377 4.756 1.00 76.00 246 PHE A C 1
ATOM 1866 O O . PHE A 1 246 ? -25.223 0.535 3.589 1.00 76.00 246 PHE A O 1
ATOM 1873 N N . ARG A 1 247 ? -25.996 1.391 5.508 1.00 74.94 247 ARG A N 1
ATOM 1874 C CA . ARG A 1 247 ? -26.010 2.785 5.050 1.00 74.94 247 ARG A CA 1
ATOM 1875 C C . ARG A 1 247 ? -24.646 3.479 5.152 1.00 74.94 247 ARG A C 1
ATOM 1877 O O . ARG A 1 247 ? -24.554 4.646 4.791 1.00 74.94 247 ARG A O 1
ATOM 1884 N N . GLY A 1 248 ? -23.615 2.799 5.661 1.00 70.88 248 GLY A N 1
ATOM 1885 C CA . GLY A 1 248 ? -22.277 3.372 5.821 1.00 70.88 248 GLY A CA 1
ATOM 1886 C C . GLY A 1 248 ? -22.162 4.407 6.946 1.00 70.88 248 GLY A C 1
ATOM 1887 O O . GLY A 1 248 ? -21.181 5.135 6.993 1.00 70.88 248 GLY A O 1
ATOM 1888 N N . PHE A 1 249 ? -23.131 4.479 7.867 1.00 73.88 249 PHE A N 1
ATOM 1889 C CA . PHE A 1 249 ? -23.071 5.395 9.019 1.00 73.88 249 PHE A CA 1
ATOM 1890 C C . PHE A 1 249 ? -22.141 4.901 10.134 1.00 73.88 249 PHE A C 1
ATOM 1892 O O . PHE A 1 249 ? -21.819 5.656 11.049 1.00 73.88 249 PHE A O 1
ATOM 1899 N N . VAL A 1 250 ? -21.722 3.634 10.095 1.00 70.56 250 VAL A N 1
ATOM 1900 C CA . VAL A 1 250 ? -20.728 3.100 11.033 1.00 70.56 250 VAL A CA 1
ATOM 1901 C C . VAL A 1 250 ? -19.336 3.400 10.480 1.00 70.56 250 VAL A C 1
ATOM 1903 O O . VAL A 1 250 ? -18.742 2.583 9.781 1.00 70.56 250 VAL A O 1
ATOM 1906 N N . ASP A 1 251 ? -18.825 4.583 10.810 1.00 53.34 251 ASP A N 1
ATOM 1907 C CA . ASP A 1 251 ? -17.541 5.105 10.325 1.00 53.34 251 ASP A CA 1
ATOM 1908 C C . ASP A 1 251 ? -16.349 4.550 11.129 1.00 53.34 251 ASP A C 1
ATOM 1910 O O . ASP A 1 251 ? -15.541 5.265 11.721 1.00 53.34 251 ASP A O 1
ATOM 1914 N N . CYS A 1 252 ? -16.286 3.223 11.257 1.00 67.56 252 CYS A N 1
ATOM 1915 C CA . CYS A 1 252 ? -15.203 2.556 11.971 1.00 67.56 252 CYS A CA 1
ATOM 1916 C C . CYS A 1 252 ? -14.788 1.263 11.267 1.00 67.56 252 CYS A C 1
ATOM 1918 O O . CYS A 1 252 ? -14.974 0.157 11.780 1.00 67.56 252 CYS A O 1
ATOM 1920 N N . SER A 1 253 ? -14.198 1.417 10.081 1.00 65.50 253 SER A N 1
ATOM 1921 C CA . SER A 1 253 ? -13.640 0.320 9.277 1.00 65.50 253 SER A CA 1
ATOM 1922 C C . SER A 1 253 ? -12.712 -0.588 10.090 1.00 65.50 253 SER A C 1
ATOM 1924 O O . SER A 1 253 ? -12.878 -1.802 10.065 1.00 65.50 253 SER A O 1
ATOM 1926 N N . LYS A 1 254 ? -11.832 -0.009 10.918 1.00 69.81 254 LYS A N 1
ATOM 1927 C CA . LYS A 1 254 ? -10.931 -0.765 11.807 1.00 69.81 254 LYS A CA 1
ATOM 1928 C C . LYS A 1 254 ? -11.676 -1.653 12.806 1.00 69.81 254 LYS A C 1
ATOM 1930 O O . LYS A 1 254 ? -11.261 -2.780 13.042 1.00 69.81 254 LYS A O 1
ATOM 1935 N N . MET A 1 255 ? -12.776 -1.176 13.396 1.00 68.88 255 MET A N 1
ATOM 1936 C CA . MET A 1 255 ? -13.580 -2.000 14.304 1.00 68.88 255 MET A CA 1
ATOM 1937 C C . MET A 1 255 ? -14.261 -3.125 13.529 1.00 68.88 255 MET A C 1
ATOM 1939 O O . MET A 1 255 ? -14.232 -4.264 13.982 1.00 68.88 255 MET A O 1
ATOM 1943 N N . LEU A 1 256 ? -14.814 -2.833 12.350 1.00 65.38 256 LEU A N 1
ATOM 1944 C CA . LEU A 1 256 ? -15.457 -3.835 11.498 1.00 65.38 256 LEU A CA 1
ATOM 1945 C C . LEU A 1 256 ? -14.481 -4.920 11.017 1.00 65.38 256 LEU A C 1
ATOM 1947 O O . LEU A 1 256 ? -14.866 -6.084 10.990 1.00 65.38 256 LEU A O 1
ATOM 1951 N N . GLU A 1 257 ? -13.220 -4.576 10.742 1.00 71.19 257 GLU A N 1
ATOM 1952 C CA . GLU A 1 257 ? -12.152 -5.534 10.410 1.00 71.19 257 GLU A CA 1
ATOM 1953 C C . GLU A 1 257 ? -11.853 -6.512 11.556 1.00 71.19 257 GLU A C 1
ATOM 1955 O O . GLU A 1 257 ? -11.511 -7.669 11.312 1.00 71.19 257 GLU A O 1
ATOM 1960 N N . THR A 1 258 ? -12.015 -6.084 12.814 1.00 72.62 258 THR A N 1
ATOM 1961 C CA . THR A 1 258 ? -11.838 -6.982 13.971 1.00 72.62 258 THR A CA 1
ATOM 1962 C C . THR A 1 258 ? -13.009 -7.932 14.190 1.00 72.62 258 THR A C 1
ATOM 1964 O O . THR A 1 258 ? -12.866 -8.936 14.892 1.00 72.62 258 THR A O 1
ATOM 1967 N N . VAL A 1 259 ? -14.173 -7.643 13.600 1.00 71.19 259 VAL A N 1
ATOM 1968 C CA . VAL A 1 259 ? -15.345 -8.498 13.739 1.00 71.19 259 VAL A CA 1
ATOM 1969 C C . VAL A 1 259 ? -15.210 -9.659 12.749 1.00 71.19 259 VAL A C 1
ATOM 1971 O O . VAL A 1 259 ? -15.166 -9.428 11.543 1.00 71.19 259 VAL A O 1
ATOM 1974 N N . PRO A 1 260 ? -15.173 -10.924 13.205 1.00 69.00 260 PRO A N 1
ATOM 1975 C CA . PRO A 1 260 ? -14.957 -12.080 12.338 1.00 69.00 260 PRO A CA 1
ATOM 1976 C C . PRO A 1 260 ? -16.230 -12.426 11.547 1.00 69.00 260 PRO A C 1
ATOM 1978 O O . PRO A 1 260 ? -16.880 -13.445 11.798 1.00 69.00 260 PRO A O 1
ATOM 1981 N N . ILE A 1 261 ? -16.610 -11.558 10.611 1.00 73.31 261 ILE A N 1
ATOM 1982 C CA . ILE A 1 261 ? -17.754 -11.734 9.721 1.00 73.31 261 ILE A CA 1
ATOM 1983 C C . ILE A 1 261 ? -17.245 -12.326 8.411 1.00 73.31 261 ILE A C 1
ATOM 1985 O O . ILE A 1 261 ? -16.526 -11.680 7.655 1.00 73.31 261 ILE A O 1
ATOM 1989 N N . ASN A 1 262 ? -17.645 -13.562 8.117 1.00 72.94 262 ASN A N 1
ATOM 1990 C CA . ASN A 1 262 ? -17.359 -14.157 6.820 1.00 72.94 262 ASN A CA 1
ATOM 1991 C C . ASN A 1 262 ? -18.421 -13.704 5.818 1.00 72.94 262 ASN A C 1
ATOM 1993 O O . ASN A 1 262 ? -19.556 -14.193 5.847 1.00 72.94 262 ASN A O 1
ATOM 1997 N N . VAL A 1 263 ? -18.031 -12.797 4.923 1.00 68.69 263 VAL A N 1
ATOM 1998 C CA . VAL A 1 263 ? -18.807 -12.458 3.728 1.00 68.69 263 VAL A CA 1
ATOM 1999 C C . VAL A 1 263 ? -18.539 -13.539 2.678 1.00 68.69 263 VAL A C 1
ATOM 2001 O O . VAL A 1 263 ? -17.381 -13.754 2.308 1.00 68.69 263 VAL A O 1
ATOM 2004 N N . PRO A 1 264 ? -19.559 -14.275 2.206 1.00 62.09 264 PRO A N 1
ATOM 2005 C CA . PRO A 1 264 ? -19.368 -15.255 1.147 1.00 62.09 264 PRO A CA 1
ATOM 2006 C C . PRO A 1 264 ? -18.810 -14.575 -0.111 1.00 62.09 264 PRO A C 1
ATOM 2008 O O . PRO A 1 264 ? -19.448 -13.699 -0.682 1.00 62.09 264 PRO A O 1
ATOM 2011 N N . SER A 1 265 ? -17.636 -15.003 -0.581 1.00 66.12 265 SER A N 1
ATOM 2012 C CA . SER A 1 265 ? -17.041 -14.499 -1.831 1.00 66.12 265 SER A CA 1
ATOM 2013 C C . SER A 1 265 ? -17.751 -15.014 -3.087 1.00 66.12 265 SER A C 1
ATOM 2015 O O . SER A 1 265 ? -17.514 -14.524 -4.189 1.00 66.12 265 SER A O 1
ATOM 2017 N N . ARG A 1 266 ? -18.608 -16.030 -2.932 1.00 66.75 266 ARG A N 1
ATOM 2018 C CA . ARG A 1 266 ? -19.406 -16.635 -3.999 1.00 66.75 266 ARG A CA 1
ATOM 2019 C C . ARG A 1 266 ? -20.841 -16.808 -3.529 1.00 66.75 266 ARG A C 1
ATOM 2021 O O . ARG A 1 266 ? -21.085 -17.272 -2.413 1.00 66.75 266 ARG A O 1
ATOM 2028 N N . ILE A 1 267 ? -21.776 -16.469 -4.411 1.00 60.75 267 ILE A N 1
ATOM 2029 C CA . ILE A 1 267 ? -23.206 -16.678 -4.200 1.00 60.75 267 ILE A CA 1
ATOM 2030 C C . ILE A 1 267 ? -23.459 -18.187 -4.252 1.00 60.75 267 ILE A C 1
ATOM 2032 O O . ILE A 1 267 ? -23.436 -18.807 -5.314 1.00 60.75 267 ILE A O 1
ATOM 2036 N N . ASN A 1 268 ? -23.654 -18.791 -3.085 1.00 60.75 268 ASN A N 1
ATOM 2037 C CA . ASN A 1 268 ? -24.058 -20.187 -2.971 1.00 60.75 268 ASN A CA 1
ATOM 2038 C C . ASN A 1 268 ? -25.590 -20.270 -2.957 1.00 60.75 268 ASN A C 1
ATOM 2040 O O . ASN A 1 268 ? -26.264 -19.315 -2.586 1.00 60.75 268 ASN A O 1
ATOM 2044 N N . ARG A 1 269 ? -26.158 -21.440 -3.282 1.00 62.94 269 ARG A N 1
ATOM 2045 C CA . ARG A 1 269 ? -27.620 -21.676 -3.238 1.00 62.94 269 ARG A CA 1
ATOM 2046 C C . ARG A 1 269 ? -28.252 -21.415 -1.858 1.00 62.94 269 ARG A C 1
ATOM 2048 O O . ARG A 1 269 ? -29.461 -21.246 -1.760 1.00 62.94 269 ARG A O 1
ATOM 2055 N N . THR A 1 270 ? -27.447 -21.371 -0.795 1.00 62.59 270 THR A N 1
ATOM 2056 C CA . THR A 1 270 ? -27.869 -20.925 0.538 1.00 62.59 270 THR A CA 1
ATOM 2057 C C . THR A 1 270 ? -27.923 -19.393 0.586 1.00 62.59 270 THR A C 1
ATOM 2059 O O . THR A 1 270 ? -26.864 -18.764 0.630 1.00 62.59 270 THR A O 1
ATOM 2062 N N . LYS A 1 271 ? -29.131 -18.815 0.611 1.00 66.75 271 LYS A N 1
ATOM 2063 C CA . LYS A 1 271 ? -29.416 -17.375 0.791 1.00 66.75 271 LYS A CA 1
ATOM 2064 C C . LYS A 1 271 ? -29.079 -16.894 2.214 1.00 66.75 271 LYS A C 1
ATOM 2066 O O . LYS A 1 271 ? -29.960 -16.660 3.033 1.00 66.75 271 LYS A O 1
ATOM 2071 N N . LEU A 1 272 ? -27.800 -16.898 2.574 1.00 75.00 272 LEU A N 1
ATOM 2072 C CA . LEU A 1 272 ? -27.325 -16.301 3.822 1.00 75.00 272 LEU A CA 1
ATOM 2073 C C . LEU A 1 272 ? -26.326 -15.211 3.455 1.00 75.00 272 LEU A C 1
ATOM 2075 O O . LEU A 1 272 ? -25.260 -15.527 2.922 1.00 75.00 272 LEU A O 1
ATOM 2079 N N . LEU A 1 273 ? -26.673 -13.956 3.750 1.00 74.94 273 LEU A N 1
ATOM 2080 C CA . LEU A 1 273 ? -25.822 -12.790 3.509 1.00 74.94 273 LEU A CA 1
ATOM 2081 C C . LEU A 1 273 ? -24.525 -12.870 4.312 1.00 74.94 273 LEU A C 1
ATOM 2083 O O . LEU A 1 273 ? -23.446 -12.605 3.788 1.00 74.94 273 LEU A O 1
ATOM 2087 N N . LEU A 1 274 ? -24.626 -13.259 5.584 1.00 82.12 274 LEU A N 1
ATOM 2088 C CA . LEU A 1 274 ? -23.505 -13.291 6.517 1.00 82.12 274 LEU A CA 1
ATOM 2089 C C . LEU A 1 274 ? -23.427 -14.659 7.192 1.00 82.12 274 LEU A C 1
ATOM 2091 O O . LEU A 1 274 ? -24.439 -15.214 7.622 1.00 82.12 274 LEU A O 1
ATOM 2095 N N . ARG A 1 275 ? -22.221 -15.214 7.337 1.00 79.88 275 ARG A N 1
ATOM 2096 C CA . ARG A 1 275 ? -22.023 -16.454 8.100 1.00 79.88 275 ARG A CA 1
ATOM 2097 C C . ARG A 1 275 ? -21.362 -16.143 9.439 1.00 79.88 275 ARG A C 1
ATOM 2099 O O . ARG A 1 275 ? -20.238 -15.632 9.436 1.00 79.88 275 ARG A O 1
ATOM 2106 N N . PRO A 1 276 ? -22.005 -16.467 10.577 1.00 75.38 276 PRO A N 1
ATOM 2107 C CA . PRO A 1 276 ? -21.318 -16.374 11.850 1.00 75.38 276 PRO A CA 1
ATOM 2108 C C . PRO A 1 276 ? -20.209 -17.426 11.871 1.00 75.38 276 PRO A C 1
ATOM 2110 O O . PRO A 1 276 ? -20.368 -18.538 11.358 1.00 75.38 276 PRO A O 1
ATOM 2113 N N . LYS A 1 277 ? -19.062 -17.083 12.457 1.00 79.19 277 LYS A N 1
ATOM 2114 C CA . LYS A 1 277 ? -18.021 -18.076 12.717 1.00 79.19 277 LYS A CA 1
ATOM 2115 C C . LYS A 1 277 ? -18.596 -19.116 13.680 1.00 79.19 277 LYS A C 1
ATOM 2117 O O . LYS A 1 277 ? -19.099 -18.750 14.741 1.00 79.19 277 LYS A O 1
ATOM 2122 N N . VAL A 1 278 ? -18.542 -20.395 13.299 1.00 78.88 278 VAL A N 1
ATOM 2123 C CA . VAL A 1 278 ? -19.051 -21.491 14.135 1.00 78.88 278 VAL A CA 1
ATOM 2124 C C . VAL A 1 278 ? -18.325 -21.439 15.467 1.00 78.88 278 VAL A C 1
ATOM 2126 O O . VAL A 1 278 ? -17.104 -21.604 15.518 1.00 78.88 278 VAL A O 1
ATOM 2129 N N . SER A 1 279 ? -19.077 -21.188 16.533 1.00 77.69 279 SER A N 1
ATOM 2130 C CA . SER A 1 279 ? -18.502 -21.119 17.860 1.00 77.69 279 SER A CA 1
ATOM 2131 C C . SER A 1 279 ? -18.777 -22.379 18.662 1.00 77.69 279 SER A C 1
ATOM 2133 O O . SER A 1 279 ? -19.869 -22.945 18.605 1.00 77.69 279 SER A O 1
ATOM 2135 N N . ARG A 1 280 ? -17.761 -22.814 19.413 1.00 78.81 280 ARG A N 1
ATOM 2136 C CA . ARG A 1 280 ? -17.772 -24.078 20.163 1.00 78.81 280 ARG A CA 1
ATOM 2137 C C . ARG A 1 280 ? -18.502 -23.990 21.505 1.00 78.81 280 ARG A C 1
ATOM 2139 O O . ARG A 1 280 ? -18.757 -25.026 22.102 1.00 78.81 280 ARG A O 1
ATOM 2146 N N . THR A 1 281 ? -18.816 -22.788 21.995 1.00 77.25 281 THR A N 1
ATOM 2147 C CA . THR A 1 281 ? -19.426 -22.589 23.321 1.00 77.25 281 THR A CA 1
ATOM 2148 C C . THR A 1 281 ? -20.790 -21.905 23.230 1.00 77.25 281 THR A C 1
ATOM 2150 O O . THR A 1 281 ? -20.990 -20.999 22.423 1.00 77.25 281 THR A O 1
ATOM 2153 N N . ASN A 1 282 ? -21.727 -22.271 24.109 1.00 72.31 282 ASN A N 1
ATOM 2154 C CA . ASN A 1 282 ? -23.069 -21.663 24.153 1.00 72.31 282 ASN A CA 1
ATOM 2155 C C . ASN A 1 282 ? -23.026 -20.145 24.423 1.00 72.31 282 ASN A C 1
ATOM 2157 O O . ASN A 1 282 ? -23.846 -19.382 23.909 1.00 72.31 282 ASN A O 1
ATOM 2161 N N . PHE A 1 283 ? -22.028 -19.688 25.187 1.00 71.88 283 PHE A N 1
ATOM 2162 C CA . PHE A 1 283 ? -21.827 -18.270 25.495 1.00 71.88 283 PHE A CA 1
ATOM 2163 C C . PHE A 1 283 ? -21.593 -17.428 24.234 1.00 71.88 283 PHE A C 1
ATOM 2165 O O . PHE A 1 283 ? -22.171 -16.360 24.050 1.00 71.88 283 PHE A O 1
ATOM 2172 N N . SER A 1 284 ? -20.775 -17.938 23.320 1.00 70.75 284 SER A N 1
ATOM 2173 C CA . SER A 1 284 ? -20.403 -17.235 22.092 1.00 70.75 284 SER A CA 1
ATOM 2174 C C . SER A 1 284 ? -21.475 -17.341 21.001 1.00 70.75 284 SER A C 1
ATOM 2176 O O . SER A 1 284 ? -21.632 -16.405 20.213 1.00 70.75 284 SER A O 1
ATOM 2178 N N . GLN A 1 285 ? -22.283 -18.406 21.016 1.00 70.50 285 GLN A N 1
ATOM 2179 C CA . GLN A 1 285 ? -23.514 -18.508 20.217 1.00 70.50 285 GLN A CA 1
ATOM 2180 C C . GLN A 1 285 ? -24.577 -17.479 20.643 1.00 70.50 285 GLN A C 1
ATOM 2182 O O . GLN A 1 285 ? -25.365 -17.028 19.818 1.00 70.50 285 GLN A O 1
ATOM 2187 N N . SER A 1 286 ? -24.552 -17.039 21.906 1.00 70.25 286 SER A N 1
ATOM 2188 C CA . SER A 1 286 ? -25.437 -15.990 22.442 1.00 70.25 286 SER A CA 1
ATOM 2189 C C . SER A 1 286 ? -24.858 -14.572 22.317 1.00 70.25 286 SER A C 1
ATOM 2191 O O . SER A 1 286 ? -25.417 -13.606 22.851 1.00 70.25 286 SER A O 1
ATOM 2193 N N . SER A 1 287 ? -23.724 -14.415 21.624 1.00 80.88 287 SER A N 1
ATOM 2194 C CA . SER A 1 287 ? -23.070 -13.114 21.489 1.00 80.88 287 SER A CA 1
ATOM 2195 C C . SER A 1 287 ? -23.954 -12.107 20.729 1.00 80.88 287 SER A C 1
ATOM 2197 O O . SER A 1 287 ? -24.760 -12.489 19.873 1.00 80.88 287 SER A O 1
ATOM 2199 N N . PRO A 1 288 ? -23.825 -10.795 21.011 1.00 77.50 288 PRO A N 1
ATOM 2200 C CA . PRO A 1 288 ? -24.504 -9.749 20.243 1.00 77.50 288 PRO A CA 1
ATOM 2201 C C . PRO A 1 288 ? -24.271 -9.873 18.732 1.00 77.50 288 PRO A C 1
ATOM 2203 O O . PRO A 1 288 ? -25.206 -9.711 17.956 1.00 77.50 288 PRO A O 1
ATOM 2206 N N . LEU A 1 289 ? -23.056 -10.252 18.323 1.00 81.19 289 LEU A N 1
ATOM 2207 C CA . LEU A 1 289 ? -22.698 -10.462 16.922 1.00 81.19 289 LEU A CA 1
ATOM 2208 C C . LEU A 1 289 ? -23.498 -11.596 16.274 1.00 81.19 289 LEU A C 1
ATOM 2210 O O . LEU A 1 289 ? -23.993 -11.451 1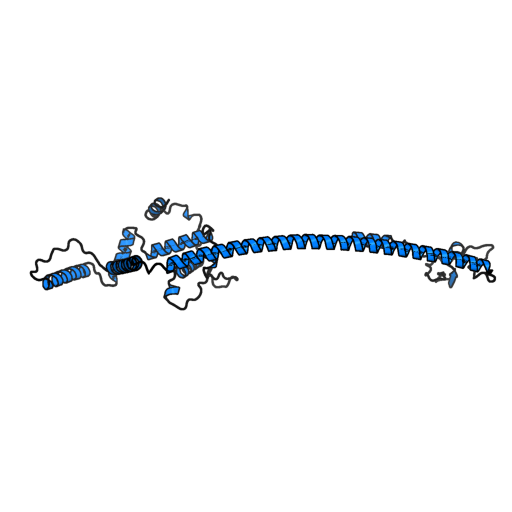5.161 1.00 81.19 289 LEU A O 1
ATOM 2214 N N . HIS A 1 290 ? -23.641 -12.724 16.967 1.00 81.56 290 HIS A N 1
ATOM 2215 C CA . HIS A 1 290 ? -24.373 -13.866 16.432 1.00 81.56 290 HIS A CA 1
ATOM 2216 C C . HIS A 1 290 ? -25.861 -13.537 16.244 1.00 81.56 290 HIS A C 1
ATOM 2218 O O . HIS A 1 290 ? -26.460 -13.925 15.242 1.00 81.56 290 HIS A O 1
ATOM 2224 N N . ARG A 1 291 ? -26.435 -12.751 17.167 1.00 81.50 291 ARG A N 1
ATOM 2225 C CA . ARG A 1 291 ? -27.803 -12.222 17.050 1.00 81.50 291 ARG A CA 1
ATOM 2226 C C . ARG A 1 291 ? -27.946 -11.238 15.893 1.00 81.50 291 ARG A C 1
ATOM 2228 O O . ARG A 1 291 ? -28.891 -11.363 15.127 1.00 81.50 291 ARG A O 1
ATOM 2235 N N . LEU A 1 292 ? -26.995 -10.320 15.724 1.00 82.94 292 LEU A N 1
ATOM 2236 C CA . LEU A 1 292 ? -26.960 -9.392 14.587 1.00 82.94 292 LEU A CA 1
ATOM 2237 C C . LEU A 1 292 ? -26.944 -10.140 13.249 1.00 82.94 292 LEU A C 1
ATOM 2239 O O . LEU A 1 292 ? -27.748 -9.850 12.372 1.00 82.94 292 LEU A O 1
ATOM 2243 N N . ILE A 1 293 ? -26.074 -11.143 13.113 1.00 84.00 293 ILE A N 1
ATOM 2244 C CA . ILE A 1 293 ? -25.968 -11.952 11.894 1.00 84.00 293 ILE A CA 1
ATOM 2245 C C . ILE A 1 293 ? -27.250 -12.759 11.645 1.00 84.00 293 ILE A C 1
ATOM 2247 O O . ILE A 1 293 ? -27.704 -12.848 10.504 1.00 84.00 293 ILE A O 1
ATOM 2251 N N . ALA A 1 294 ? -27.853 -13.325 12.695 1.00 84.06 294 ALA A N 1
ATOM 2252 C CA . ALA A 1 294 ? -29.132 -14.020 12.583 1.00 84.06 294 ALA A CA 1
ATOM 2253 C C . ALA A 1 294 ? -30.237 -13.080 12.077 1.00 84.06 294 ALA A C 1
ATOM 2255 O O . ALA A 1 294 ? -30.944 -13.436 11.139 1.00 84.06 294 ALA A O 1
ATOM 2256 N N . VAL A 1 295 ? -30.320 -11.863 12.625 1.00 83.31 295 VAL A N 1
ATOM 2257 C CA . VAL A 1 295 ? -31.256 -10.823 12.175 1.00 83.31 295 VAL A CA 1
ATOM 2258 C C . VAL A 1 295 ? -30.999 -10.440 10.713 1.00 83.31 295 VAL A C 1
ATOM 2260 O O . VAL A 1 295 ? -31.941 -10.434 9.927 1.00 83.31 295 VAL A O 1
ATOM 2263 N N . CYS A 1 296 ? -29.745 -10.206 10.303 1.00 82.25 296 CYS A N 1
ATOM 2264 C CA . CYS A 1 296 ? -29.406 -9.923 8.899 1.00 82.25 296 CYS A CA 1
ATOM 2265 C C . CYS A 1 296 ? -29.908 -11.015 7.947 1.00 82.25 296 CYS A C 1
ATOM 2267 O O . CYS A 1 296 ? -30.476 -10.723 6.899 1.00 82.25 296 CYS A O 1
ATOM 2269 N N . ASN A 1 297 ? -29.688 -12.278 8.310 1.00 82.62 297 ASN A N 1
ATOM 2270 C CA . ASN A 1 297 ? -30.077 -13.411 7.479 1.00 82.62 297 ASN A CA 1
ATOM 2271 C C . ASN A 1 297 ? -31.597 -13.627 7.453 1.00 82.62 297 ASN A C 1
ATOM 2273 O O . ASN A 1 297 ? -32.124 -14.065 6.437 1.00 82.62 297 ASN A O 1
ATOM 2277 N N . GLN A 1 298 ? -32.307 -13.311 8.541 1.00 81.88 298 GLN A N 1
ATOM 2278 C CA . GLN A 1 298 ? -33.772 -13.358 8.581 1.00 81.88 298 GLN A CA 1
ATOM 2279 C C . GLN A 1 298 ? -34.404 -12.278 7.695 1.00 81.88 298 GLN A C 1
ATOM 2281 O O . GLN A 1 298 ? -35.385 -12.556 7.008 1.00 81.88 298 GLN A O 1
ATOM 2286 N N . ILE A 1 299 ? -33.824 -11.073 7.673 1.00 76.06 299 ILE A N 1
ATOM 2287 C CA . ILE A 1 299 ? -34.261 -9.980 6.791 1.00 76.06 299 ILE A CA 1
ATOM 2288 C C . ILE A 1 299 ? -34.174 -10.427 5.317 1.00 76.06 299 ILE A C 1
ATOM 2290 O O . ILE A 1 299 ? -35.140 -10.273 4.578 1.00 76.06 299 ILE A O 1
ATOM 2294 N N . ASP A 1 300 ? -33.076 -11.071 4.909 1.00 73.00 300 ASP A N 1
ATOM 2295 C CA . ASP A 1 300 ? -32.884 -11.575 3.535 1.00 73.00 300 ASP A CA 1
ATOM 2296 C C . ASP A 1 300 ? -33.857 -12.708 3.151 1.00 73.00 300 ASP A C 1
ATOM 2298 O O . ASP A 1 300 ? -34.416 -12.738 2.053 1.00 73.00 300 ASP A O 1
ATOM 2302 N N . GLN A 1 301 ? -34.094 -13.651 4.069 1.00 71.69 301 GLN A N 1
ATOM 2303 C CA . GLN A 1 301 ? -34.916 -14.837 3.802 1.00 71.69 301 GLN A CA 1
ATOM 2304 C C . GLN A 1 301 ? -36.404 -14.532 3.643 1.00 71.69 301 GLN A C 1
ATOM 2306 O O . GLN A 1 301 ? -37.086 -15.239 2.899 1.00 71.69 301 GLN A O 1
ATOM 2311 N N . ASN A 1 302 ? -36.903 -13.487 4.302 1.00 69.88 302 ASN A N 1
ATOM 2312 C CA . ASN A 1 302 ? -38.330 -13.183 4.311 1.00 69.88 302 ASN A CA 1
ATOM 2313 C C . ASN A 1 302 ? -38.860 -12.611 2.990 1.00 69.88 302 ASN A C 1
ATOM 2315 O O . ASN A 1 302 ? -40.068 -12.427 2.892 1.00 69.88 302 ASN A O 1
ATOM 2319 N N . GLY A 1 303 ? -38.015 -12.366 1.976 1.00 51.41 303 GLY A N 1
ATOM 2320 C CA . GLY A 1 303 ? -38.415 -12.144 0.573 1.00 51.41 303 GLY A CA 1
ATOM 2321 C C . GLY A 1 303 ? -39.242 -10.882 0.275 1.00 51.41 303 GLY A C 1
ATOM 2322 O O . GLY A 1 303 ? -39.218 -10.402 -0.849 1.00 51.41 303 GLY A O 1
ATOM 2323 N N . ASN A 1 304 ? -39.885 -10.292 1.281 1.00 46.62 304 ASN A N 1
ATOM 2324 C CA . ASN A 1 304 ? -40.606 -9.021 1.261 1.00 46.62 304 ASN A CA 1
ATOM 2325 C C . ASN A 1 304 ? -39.678 -7.840 1.566 1.00 46.62 304 ASN A C 1
ATOM 2327 O O . ASN A 1 304 ? -40.121 -6.795 2.032 1.00 46.62 304 ASN A O 1
ATOM 2331 N N . CYS A 1 305 ? -38.377 -8.012 1.323 1.00 45.72 305 CYS A N 1
ATOM 2332 C CA . CYS A 1 305 ? -37.391 -6.964 1.507 1.00 45.72 305 CYS A CA 1
ATOM 2333 C C . CYS A 1 305 ? -37.107 -6.169 0.215 1.00 45.72 305 CYS A C 1
ATOM 2335 O O . CYS A 1 305 ? -35.978 -5.753 -0.009 1.00 45.72 305 CYS A O 1
ATOM 2337 N N . GLU A 1 306 ? -38.154 -5.769 -0.514 1.00 39.62 306 GLU A N 1
ATOM 2338 C CA . GLU A 1 306 ? -38.352 -4.316 -0.644 1.00 39.62 306 GLU A CA 1
ATOM 2339 C C . GLU A 1 306 ? -38.779 -3.787 0.736 1.00 39.62 306 GLU A C 1
ATOM 2341 O O . GLU A 1 306 ? -39.855 -3.238 0.950 1.00 39.62 306 GLU A O 1
ATOM 2346 N N . VAL A 1 307 ? -37.898 -3.957 1.728 1.00 45.62 307 VAL A N 1
ATOM 2347 C CA . VAL A 1 307 ? -37.848 -3.035 2.833 1.00 45.62 307 VAL A CA 1
ATOM 2348 C C . VAL A 1 307 ? -37.295 -1.852 2.104 1.00 45.62 307 VAL A C 1
ATOM 2350 O O . VAL A 1 307 ? -36.111 -1.757 1.786 1.00 45.62 307 VAL A O 1
ATOM 2353 N N . ASP A 1 308 ? -38.232 -1.010 1.743 1.00 41.00 308 ASP A N 1
ATOM 2354 C CA . ASP A 1 308 ? -38.077 0.397 1.599 1.00 41.00 308 ASP A CA 1
ATOM 2355 C C . ASP A 1 308 ? -37.340 0.876 2.866 1.00 41.00 308 ASP A C 1
ATOM 2357 O O . ASP A 1 308 ? -37.894 1.386 3.842 1.00 41.00 308 ASP A O 1
ATOM 2361 N N . ILE A 1 309 ? -36.023 0.632 2.896 1.00 43.28 309 ILE A N 1
ATOM 2362 C CA . ILE A 1 309 ? -35.109 1.114 3.924 1.00 43.28 309 ILE A CA 1
ATOM 2363 C C . ILE A 1 309 ? -35.232 2.648 3.933 1.00 43.28 309 ILE A C 1
ATOM 2365 O O . ILE A 1 309 ? -34.894 3.262 4.945 1.00 43.28 309 ILE A O 1
ATOM 2369 N N . LEU A 1 310 ? -35.781 3.250 2.865 1.00 39.22 310 LEU A N 1
ATOM 2370 C CA . LEU A 1 310 ? -36.192 4.639 2.705 1.00 39.22 310 LEU A CA 1
ATOM 2371 C C . LEU A 1 310 ? -37.642 4.959 3.172 1.00 39.22 310 LEU A C 1
ATOM 2373 O O . LEU A 1 310 ? -37.805 6.030 3.755 1.00 39.22 310 LEU A O 1
ATOM 2377 N N . ALA A 1 311 ? -38.662 4.091 3.059 1.00 39.25 311 ALA A N 1
ATOM 2378 C CA . ALA A 1 311 ? -40.029 4.388 3.560 1.00 39.25 311 ALA A CA 1
ATOM 2379 C C . ALA A 1 311 ? -40.269 4.198 5.064 1.00 39.25 311 ALA A C 1
ATOM 2381 O O . ALA A 1 311 ? -41.335 4.553 5.560 1.00 39.25 311 ALA A O 1
ATOM 2382 N N . TYR A 1 312 ? -39.248 3.845 5.846 1.00 41.34 312 TYR A N 1
ATOM 2383 C CA . TYR A 1 312 ? -39.262 4.124 7.295 1.00 41.34 312 TYR A CA 1
ATOM 2384 C C . TYR A 1 312 ? -39.214 5.635 7.641 1.00 41.34 312 TYR A C 1
ATOM 2386 O O . TYR A 1 312 ? -39.035 5.994 8.803 1.00 41.34 312 TYR A O 1
ATOM 2394 N N . ASN A 1 313 ? -39.355 6.514 6.642 1.00 41.16 313 ASN A N 1
ATOM 2395 C CA . ASN A 1 313 ? -39.662 7.937 6.795 1.00 41.16 313 ASN A CA 1
ATOM 2396 C C . ASN A 1 313 ? -41.169 8.258 6.731 1.00 41.16 313 ASN A C 1
ATOM 2398 O O . ASN A 1 313 ? -41.522 9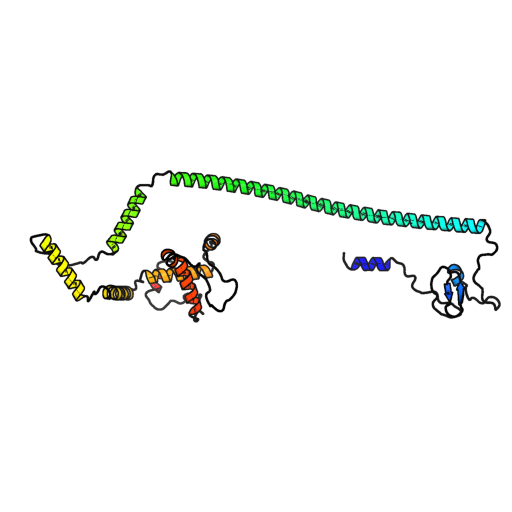.424 6.902 1.00 41.16 313 ASN A O 1
ATOM 2402 N N . GLN A 1 314 ? -42.064 7.288 6.505 1.00 39.53 314 GLN A N 1
ATOM 2403 C CA . GLN A 1 314 ? -43.486 7.515 6.772 1.00 39.53 314 GLN A CA 1
ATOM 2404 C C . GLN A 1 314 ? -43.787 7.272 8.259 1.00 39.53 314 GLN A C 1
ATOM 2406 O O . GLN A 1 314 ? -43.280 6.303 8.832 1.00 39.53 314 GLN A O 1
ATOM 2411 N N . PRO A 1 315 ? -44.577 8.145 8.913 1.00 36.25 315 PRO A N 1
ATOM 2412 C CA . PRO A 1 315 ? -44.964 7.952 10.302 1.00 36.25 315 PRO A CA 1
ATOM 2413 C C . PRO A 1 315 ? -45.767 6.654 10.410 1.00 36.25 315 PRO A C 1
ATOM 2415 O O . PRO A 1 315 ? -46.883 6.554 9.906 1.00 36.25 315 PRO A O 1
ATOM 2418 N N . LEU A 1 316 ? -45.177 5.644 11.051 1.00 42.09 316 LEU A N 1
ATOM 2419 C CA . LEU A 1 316 ? -45.863 4.405 11.394 1.00 42.09 316 LEU A CA 1
ATOM 2420 C C . LEU A 1 316 ? -47.032 4.752 12.317 1.00 42.09 316 LEU A C 1
ATOM 2422 O O . LEU A 1 316 ? -46.843 5.218 13.439 1.00 42.09 316 LEU A O 1
ATOM 2426 N N . THR A 1 317 ? -48.244 4.529 11.824 1.00 41.69 317 THR A N 1
ATOM 2427 C CA . THR A 1 317 ? -49.520 4.907 12.442 1.00 41.69 317 THR A CA 1
ATOM 2428 C C . THR A 1 317 ? -49.895 4.090 13.685 1.00 41.69 317 THR A C 1
ATOM 2430 O O . THR A 1 317 ? -51.001 4.241 14.196 1.00 41.69 317 THR A O 1
ATOM 2433 N N . SER A 1 318 ? -48.993 3.280 14.253 1.00 44.38 318 SER A N 1
ATOM 2434 C CA . SER A 1 318 ? -49.181 2.731 15.602 1.00 44.38 318 SER A CA 1
ATOM 2435 C C . SER A 1 318 ? -48.570 3.687 16.634 1.00 44.38 318 SER A C 1
ATOM 2437 O O . SER A 1 318 ? -47.346 3.761 16.783 1.00 44.38 318 SER A O 1
ATOM 2439 N N . GLY A 1 319 ? -49.431 4.420 17.343 1.00 39.91 319 GLY A N 1
ATOM 2440 C CA . GLY A 1 319 ? -49.113 5.585 18.183 1.00 39.91 319 GLY A CA 1
ATOM 2441 C C . GLY A 1 319 ? -48.113 5.407 19.336 1.00 39.91 319 GLY A C 1
ATOM 2442 O O . GLY A 1 319 ? -47.813 6.382 20.015 1.00 39.91 319 GLY A O 1
ATOM 2443 N N . VAL A 1 320 ? -47.552 4.217 19.551 1.00 42.84 320 VAL A N 1
ATOM 2444 C CA . VAL A 1 320 ? -46.615 3.944 20.655 1.00 42.84 320 VAL A CA 1
ATOM 2445 C C . VAL A 1 320 ? -45.146 4.130 20.240 1.00 42.84 320 VAL A C 1
ATOM 2447 O O . VAL A 1 320 ? -44.337 4.612 21.025 1.00 42.84 320 VAL A O 1
ATOM 2450 N N . LEU A 1 321 ? -44.784 3.831 18.986 1.00 38.75 321 LEU A N 1
ATOM 2451 C CA . LEU A 1 321 ? -43.390 3.923 18.509 1.00 38.75 321 LEU A CA 1
ATOM 2452 C C . LEU A 1 321 ? -43.016 5.314 17.969 1.00 38.75 321 LEU A C 1
ATOM 2454 O O . LEU A 1 321 ? -41.850 5.707 18.023 1.00 38.75 321 LEU A O 1
ATOM 2458 N N . ALA A 1 322 ? -44.000 6.087 17.500 1.00 37.91 322 ALA A N 1
ATOM 2459 C CA . ALA A 1 322 ? -43.789 7.450 17.011 1.00 37.91 322 ALA A CA 1
ATOM 2460 C C . ALA A 1 322 ? -43.427 8.444 18.138 1.00 37.91 322 ALA A C 1
ATOM 2462 O O . ALA A 1 322 ? -42.656 9.378 17.912 1.00 37.91 322 ALA A O 1
ATOM 2463 N N . SER A 1 323 ? -43.910 8.227 19.369 1.00 38.44 323 SER A N 1
ATOM 2464 C CA . SER A 1 323 ? -43.587 9.108 20.503 1.00 38.44 323 SER A CA 1
ATOM 2465 C C . SER A 1 323 ? -42.125 8.966 20.951 1.00 38.44 323 SER A C 1
ATOM 2467 O O . SER A 1 323 ? -41.482 9.966 21.263 1.00 38.44 323 SER A O 1
ATOM 2469 N N . MET A 1 324 ? -41.550 7.759 20.883 1.00 38.94 324 MET A N 1
ATOM 2470 C CA . MET A 1 324 ? -40.179 7.509 21.348 1.00 38.94 324 MET A CA 1
ATOM 2471 C C . MET A 1 324 ? -39.097 8.021 20.388 1.00 38.94 324 MET A C 1
ATOM 2473 O O . MET A 1 324 ? -38.042 8.458 20.840 1.00 38.94 324 MET A O 1
ATOM 2477 N N . ILE A 1 325 ? -39.344 8.023 19.071 1.00 38.66 325 ILE A N 1
ATOM 2478 C CA . ILE A 1 325 ? -38.381 8.563 18.088 1.00 38.66 325 ILE A CA 1
ATOM 2479 C C . ILE A 1 325 ? -38.274 10.094 18.199 1.00 38.66 325 ILE A C 1
ATOM 2481 O O . ILE A 1 325 ? -37.214 10.659 17.939 1.00 38.66 325 ILE A O 1
ATOM 2485 N N . THR A 1 326 ? -39.337 10.762 18.654 1.00 40.72 326 THR A N 1
ATOM 2486 C CA . THR A 1 326 ? -39.348 12.217 18.881 1.00 40.72 326 THR A CA 1
ATOM 2487 C C . THR A 1 326 ? -38.626 12.612 20.176 1.00 40.72 326 THR A C 1
ATOM 2489 O O . THR A 1 326 ? -38.204 13.750 20.316 1.00 40.72 326 THR A O 1
ATOM 2492 N N . GLN A 1 327 ? -38.437 11.673 21.109 1.00 34.22 327 GLN A N 1
ATOM 2493 C CA . GLN A 1 327 ? -37.804 11.917 22.411 1.00 34.22 327 GLN A CA 1
ATOM 2494 C C . GLN A 1 327 ? -36.272 11.740 22.400 1.00 34.22 327 GLN A C 1
ATOM 2496 O O . GLN A 1 327 ? -35.607 12.077 23.375 1.00 34.22 327 GLN A O 1
ATOM 2501 N N . TYR A 1 328 ? -35.721 11.197 21.308 1.00 34.44 328 TYR A N 1
ATOM 2502 C CA . TYR A 1 328 ? -34.288 10.917 21.119 1.00 34.44 328 TYR A CA 1
ATOM 2503 C C . TYR A 1 328 ? -33.664 11.670 19.925 1.00 34.44 328 TYR A C 1
ATOM 2505 O O . TYR A 1 328 ? -32.558 11.337 19.494 1.00 34.44 328 TYR A O 1
ATOM 2513 N N . ARG A 1 329 ? -34.365 12.677 19.395 1.00 32.44 329 ARG A N 1
ATOM 2514 C CA . ARG A 1 329 ? -33.793 13.756 18.576 1.00 32.44 329 ARG A CA 1
ATOM 2515 C C . ARG A 1 329 ? -33.662 15.005 19.431 1.00 32.44 329 ARG A C 1
ATOM 2517 O O . ARG A 1 329 ? -32.673 15.731 19.206 1.00 32.44 329 ARG A O 1
#

Foldseek 3Di:
DDPVVVVVVVPVPDDPPDAQAQPVPRDGWDDDQWTADPPPRQTEGPVQRVQQQDDDPNDGPHHPDPPPCCDPVNVVVVVVVVVVVVVVVVVVVVVVVVVVVVVVVVVVVVVVVVVVVVVVVVVVVVVVVVVVVVVVVVVVVVVVVVVVVVVPPDPPVVVVVVVVVVVVVVVCVPDDDDPPDPQDPDPDPVVRVVVVVVVVVVVCVVQVPDVVVVVVVVVVVCVVVLHDDPVRVLLVVLVVVVLCVVVVVPVCPVVVVPQPWDQPPDDDPPQQRTDHDDDPDPVVCPDSSVSSSVSNSVCRVVPPPVPCSVVVPPPPPPPSVNVVVVVVD